Protein AF-A0A966UUR6-F1 (afdb_monomer)

Structure (mmCIF, N/CA/C/O backbone):
data_AF-A0A966UUR6-F1
#
_entry.id   AF-A0A966UUR6-F1
#
loop_
_atom_site.group_PDB
_atom_site.id
_atom_site.type_symbol
_atom_site.label_atom_id
_atom_site.label_alt_i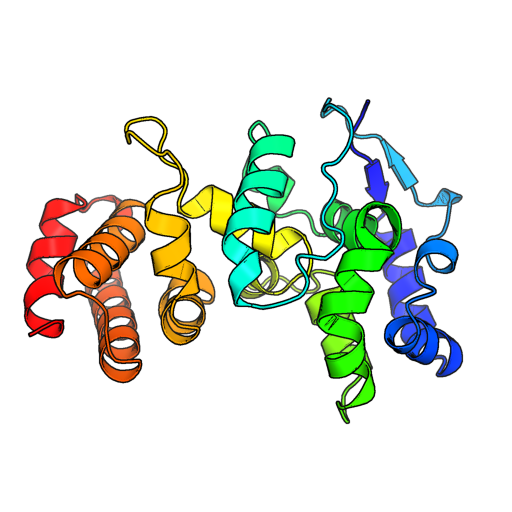d
_atom_site.label_comp_id
_atom_site.label_asym_id
_atom_site.label_entity_id
_atom_site.label_seq_id
_atom_site.pdbx_PDB_ins_code
_atom_site.Cartn_x
_atom_site.Cartn_y
_atom_site.Cartn_z
_atom_site.occupancy
_atom_site.B_iso_or_equiv
_atom_site.auth_seq_id
_atom_site.auth_comp_id
_atom_site.auth_asym_id
_atom_site.auth_atom_id
_atom_site.pdbx_PDB_model_num
ATOM 1 N N . MET A 1 1 ? -22.996 -0.994 -6.887 1.00 88.94 1 MET A N 1
ATOM 2 C CA . MET A 1 1 ? -23.099 -0.435 -5.517 1.00 88.94 1 MET A CA 1
ATOM 3 C C . MET A 1 1 ? -22.137 0.736 -5.370 1.00 88.94 1 MET A C 1
ATOM 5 O O . MET A 1 1 ? -21.124 0.756 -6.058 1.00 88.94 1 MET A O 1
ATOM 9 N N . ASN A 1 2 ? -22.440 1.713 -4.515 1.00 91.25 2 ASN A N 1
ATOM 10 C CA . ASN A 1 2 ? -21.529 2.835 -4.274 1.00 91.25 2 ASN A CA 1
ATOM 11 C C . ASN A 1 2 ? -20.449 2.444 -3.269 1.00 91.25 2 ASN A C 1
ATOM 13 O O . ASN A 1 2 ? -20.750 1.818 -2.255 1.00 91.25 2 ASN A O 1
ATOM 17 N N . VAL A 1 3 ? -19.208 2.853 -3.525 1.00 92.38 3 VAL A N 1
ATOM 18 C CA . VAL A 1 3 ? -18.122 2.685 -2.557 1.00 92.38 3 VAL A CA 1
ATOM 19 C C . VAL A 1 3 ? -18.378 3.577 -1.350 1.00 92.38 3 VAL A C 1
ATOM 21 O O . VAL A 1 3 ? -18.632 4.776 -1.492 1.00 92.38 3 VAL A O 1
ATOM 24 N N . GLU A 1 4 ? -18.297 2.994 -0.163 1.00 96.50 4 GLU A N 1
ATOM 25 C CA . GLU A 1 4 ? -18.466 3.697 1.102 1.00 96.50 4 GLU A CA 1
ATOM 26 C C . GLU A 1 4 ? -17.123 4.169 1.673 1.00 96.50 4 GLU A C 1
ATOM 28 O O . GLU A 1 4 ? -16.060 3.631 1.362 1.00 96.50 4 GLU A O 1
ATOM 33 N N . PHE A 1 5 ? -17.166 5.180 2.537 1.00 97.56 5 PHE A N 1
ATOM 34 C CA . PHE A 1 5 ? -16.011 5.704 3.264 1.00 97.56 5 PHE A CA 1
ATOM 35 C C . PHE A 1 5 ? -16.442 6.290 4.617 1.00 97.56 5 PHE A C 1
ATOM 37 O O . PHE A 1 5 ? -17.621 6.568 4.844 1.00 97.56 5 PHE A O 1
ATOM 44 N N . LEU A 1 6 ? -15.488 6.507 5.526 1.00 98.25 6 LEU A N 1
ATOM 45 C CA . LEU A 1 6 ? -15.762 7.109 6.838 1.00 98.25 6 LEU A CA 1
ATOM 46 C C . LEU A 1 6 ? -15.686 8.638 6.827 1.00 98.25 6 LEU A C 1
ATOM 48 O O . LEU A 1 6 ? -14.874 9.233 6.126 1.00 98.25 6 LEU A O 1
ATOM 52 N N . THR A 1 7 ? -16.465 9.321 7.665 1.00 98.31 7 THR A N 1
ATOM 53 C CA . THR A 1 7 ? -16.216 10.740 7.954 1.00 98.31 7 THR A CA 1
ATOM 54 C C . THR A 1 7 ? -14.903 10.919 8.722 1.00 98.31 7 THR A C 1
ATOM 56 O O . THR A 1 7 ? -14.466 10.045 9.469 1.00 98.31 7 THR A O 1
ATOM 59 N N . ARG A 1 8 ? -14.287 12.105 8.605 1.00 97.12 8 ARG A N 1
ATOM 60 C CA . ARG A 1 8 ? -13.091 12.452 9.398 1.00 97.12 8 ARG A CA 1
ATOM 61 C C . ARG A 1 8 ? -13.359 12.370 10.906 1.00 97.12 8 ARG A C 1
ATOM 63 O O . ARG A 1 8 ? -12.490 11.934 11.650 1.00 97.12 8 ARG A O 1
ATOM 70 N N . SER A 1 9 ? -14.561 12.756 11.342 1.00 97.69 9 SER A N 1
ATOM 71 C CA . SER A 1 9 ? -14.970 12.663 12.746 1.00 97.69 9 SER A CA 1
ATOM 72 C C . SER A 1 9 ? -15.065 11.217 13.236 1.00 97.69 9 SER A C 1
ATOM 74 O O . SER A 1 9 ? -14.580 10.938 14.326 1.00 97.69 9 SER A O 1
ATOM 76 N N . GLY A 1 10 ? -15.607 10.298 12.427 1.00 98.19 10 GLY A N 1
ATOM 77 C CA . GLY A 1 10 ? -15.662 8.877 12.777 1.00 98.19 10 GLY A CA 1
ATOM 78 C C . GLY A 1 10 ? -14.277 8.249 12.883 1.00 98.19 10 GLY A C 1
ATOM 79 O O . GLY A 1 10 ? -14.009 7.500 13.814 1.00 98.19 10 GLY A O 1
ATOM 80 N N . ILE A 1 11 ? -13.355 8.619 11.991 1.00 98.25 11 ILE A N 1
ATOM 81 C CA . ILE A 1 11 ? -11.955 8.183 12.095 1.00 98.25 11 ILE A CA 1
ATOM 82 C C . ILE A 1 11 ? -11.313 8.721 13.373 1.00 98.25 11 ILE A C 1
ATOM 84 O O . ILE A 1 11 ? -10.687 7.961 14.101 1.00 98.25 11 ILE A O 1
ATOM 88 N N . ALA A 1 12 ? -11.502 10.005 13.686 1.00 97.81 12 ALA A N 1
ATOM 89 C CA . ALA A 1 12 ? -10.965 10.594 14.909 1.00 97.81 12 ALA A CA 1
ATOM 90 C C . ALA A 1 12 ? -11.536 9.939 16.183 1.00 97.81 12 ALA A C 1
ATOM 92 O O . ALA A 1 12 ? -10.821 9.798 17.172 1.00 97.81 12 ALA A O 1
ATOM 93 N N . GLU A 1 13 ? -12.808 9.531 16.172 1.00 98.06 13 GLU A N 1
ATOM 94 C CA . GLU A 1 13 ? -13.430 8.747 17.246 1.00 98.06 13 GLU A CA 1
ATOM 95 C C . GLU A 1 13 ? -12.754 7.376 17.398 1.00 98.06 13 GLU A C 1
ATOM 97 O O . GLU A 1 13 ? -12.321 7.021 18.496 1.00 98.06 13 GLU A O 1
ATOM 102 N N . MET A 1 14 ? -12.582 6.649 16.292 1.00 98.38 14 MET A N 1
ATOM 103 C CA . MET A 1 14 ? -11.904 5.350 16.274 1.00 98.38 14 MET A CA 1
ATOM 104 C C . MET A 1 14 ? -10.440 5.448 16.733 1.00 98.38 14 MET A C 1
ATOM 106 O O . MET A 1 14 ? -9.985 4.611 17.509 1.00 98.38 14 MET A O 1
ATOM 110 N N . GLU A 1 15 ? -9.703 6.479 16.310 1.00 97.94 15 GLU A N 1
ATOM 111 C CA . GLU A 1 15 ? -8.323 6.710 16.754 1.00 97.94 15 GLU A CA 1
ATOM 112 C C . GLU A 1 15 ? -8.249 6.986 18.260 1.00 97.94 15 GLU A C 1
ATOM 114 O O . GLU A 1 15 ? -7.393 6.427 18.945 1.00 97.94 15 GLU A O 1
ATOM 119 N N . LYS A 1 16 ? -9.165 7.801 18.805 1.00 97.94 16 LYS A N 1
ATOM 120 C CA . LYS A 1 16 ? -9.253 8.046 20.255 1.00 97.94 16 LYS A CA 1
ATOM 121 C C . LYS A 1 16 ? -9.553 6.763 21.030 1.00 97.94 16 LYS A C 1
ATOM 123 O O . LYS A 1 16 ? -8.997 6.562 22.109 1.00 97.94 16 LYS A O 1
ATOM 128 N N . ALA A 1 17 ? -10.381 5.875 20.479 1.00 97.81 17 ALA A N 1
ATOM 129 C CA . ALA A 1 17 ? -10.725 4.603 21.107 1.00 97.81 17 ALA A CA 1
ATOM 130 C C . ALA A 1 17 ? -9.520 3.658 21.281 1.00 97.81 17 ALA A C 1
ATOM 132 O O . ALA A 1 17 ? -9.576 2.773 22.137 1.00 97.81 17 ALA A O 1
ATOM 133 N N . LEU A 1 18 ? -8.416 3.860 20.543 1.00 97.81 18 LEU A N 1
ATOM 134 C CA . LEU A 1 18 ? -7.176 3.081 20.694 1.00 97.81 18 LEU A CA 1
ATOM 135 C C . LEU A 1 18 ? -6.478 3.296 22.045 1.00 97.81 18 LEU A C 1
ATOM 137 O O . LEU A 1 18 ? -5.629 2.487 22.417 1.00 97.81 18 LEU A O 1
ATOM 141 N N . ALA A 1 19 ? -6.840 4.338 22.803 1.00 97.25 19 ALA A N 1
ATOM 142 C CA . ALA A 1 19 ? -6.386 4.515 24.184 1.00 97.25 19 ALA A CA 1
ATOM 143 C C . ALA A 1 19 ? -6.895 3.404 25.126 1.00 97.25 19 ALA A C 1
ATOM 145 O O . ALA A 1 19 ? -6.318 3.183 26.188 1.00 97.25 19 ALA A O 1
ATOM 146 N N . ASN A 1 20 ? -7.957 2.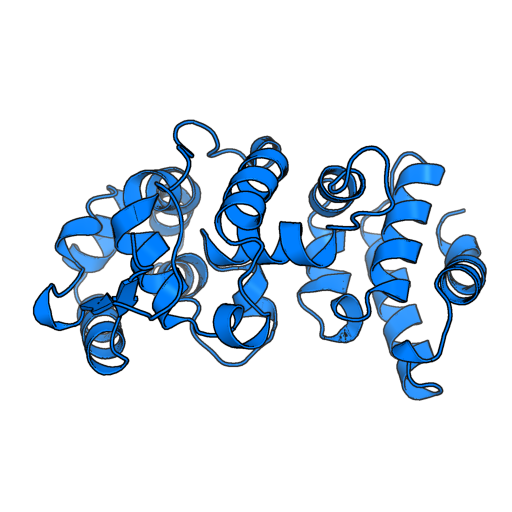687 24.743 1.00 97.56 20 ASN A N 1
ATOM 147 C CA . ASN A 1 20 ? -8.495 1.559 25.494 1.00 97.56 20 ASN A CA 1
ATOM 148 C C . ASN A 1 20 ? -7.846 0.239 25.039 1.00 97.56 20 ASN A C 1
ATOM 150 O O . ASN A 1 20 ? -7.947 -0.146 23.873 1.00 97.56 20 ASN A O 1
ATOM 154 N N . ALA A 1 21 ? -7.245 -0.496 25.978 1.00 96.31 21 ALA A N 1
ATOM 155 C CA . ALA A 1 21 ? -6.596 -1.781 25.711 1.00 96.31 21 ALA A CA 1
ATOM 156 C C . ALA A 1 21 ? -7.539 -2.826 25.083 1.00 96.31 21 ALA A C 1
ATOM 158 O O . ALA A 1 21 ? -7.122 -3.555 24.188 1.00 96.31 21 ALA A O 1
ATOM 159 N N . LYS A 1 22 ? -8.827 -2.842 25.460 1.00 96.81 22 LYS A N 1
ATOM 160 C CA . LYS A 1 22 ? -9.830 -3.744 24.860 1.00 96.81 22 LYS A CA 1
ATOM 161 C C . LYS A 1 22 ? -10.104 -3.427 23.392 1.00 96.81 22 LYS A C 1
ATOM 163 O O . LYS A 1 22 ? -10.501 -4.304 22.631 1.00 96.81 22 LYS A O 1
ATOM 168 N N . THR A 1 23 ? -9.936 -2.169 22.983 1.00 97.69 23 THR A N 1
ATOM 169 C CA . THR A 1 23 ? -10.024 -1.788 21.569 1.00 97.69 23 THR A CA 1
ATOM 170 C C . THR A 1 23 ? -8.818 -2.327 20.813 1.00 97.69 23 THR A C 1
ATOM 172 O O . THR A 1 23 ? -8.981 -2.881 19.735 1.00 97.69 23 THR A O 1
ATOM 175 N N . VAL A 1 24 ? -7.615 -2.211 21.385 1.00 97.88 24 VAL A N 1
ATOM 176 C CA . VAL A 1 24 ? -6.371 -2.724 20.784 1.00 97.88 24 VAL A CA 1
ATOM 177 C C . VAL A 1 24 ? -6.419 -4.247 20.623 1.00 97.88 24 VAL A C 1
ATOM 179 O O . VAL A 1 24 ? -6.117 -4.748 19.544 1.00 97.88 24 VAL A O 1
ATOM 182 N N . GLU A 1 25 ? -6.896 -4.974 21.634 1.00 97.00 25 GLU A N 1
ATOM 183 C CA . GLU A 1 25 ? -7.056 -6.438 21.607 1.00 97.00 25 GLU A CA 1
ATOM 184 C C . GLU A 1 25 ? -7.985 -6.923 20.472 1.00 97.00 25 GLU A C 1
ATOM 186 O O . GLU A 1 25 ? -7.797 -8.001 19.903 1.00 97.00 25 GLU A O 1
ATOM 191 N N . GLN A 1 26 ? -8.965 -6.112 20.059 1.00 97.94 26 GLN A N 1
ATOM 192 C CA . GLN A 1 26 ? -9.827 -6.449 18.919 1.00 97.94 26 GLN A CA 1
ATOM 193 C C . GLN A 1 26 ? -9.068 -6.495 17.584 1.00 97.94 26 GLN A C 1
ATOM 195 O O . GLN A 1 26 ? -9.485 -7.233 16.693 1.00 97.94 26 GLN A O 1
ATOM 200 N N . TYR A 1 27 ? -7.943 -5.783 17.447 1.00 97.94 27 TYR A N 1
ATOM 201 C CA . TYR A 1 27 ? -7.078 -5.870 16.260 1.00 97.94 27 TYR A CA 1
ATOM 202 C C . TYR A 1 27 ? -6.220 -7.131 16.235 1.00 97.94 27 TYR A C 1
ATOM 204 O O . TYR A 1 27 ? -5.829 -7.579 15.161 1.00 97.94 27 TYR A O 1
ATOM 212 N N . GLU A 1 28 ? -5.958 -7.720 17.398 1.00 94.38 28 GLU A N 1
ATOM 213 C CA . GLU A 1 28 ? -5.239 -8.989 17.526 1.00 94.38 28 GLU A CA 1
ATOM 214 C C . GLU A 1 28 ? -6.176 -10.164 17.232 1.00 94.38 28 GLU A C 1
ATOM 216 O O . GLU A 1 28 ? -5.808 -11.111 16.545 1.00 94.38 28 GLU A O 1
ATOM 221 N N . THR A 1 29 ? -7.418 -10.067 17.713 1.00 90.88 29 THR A N 1
ATOM 222 C CA . THR A 1 29 ? -8.443 -11.118 17.595 1.00 90.88 29 THR A CA 1
ATOM 223 C C . THR A 1 29 ? -9.316 -11.009 16.340 1.00 90.88 29 THR A C 1
ATOM 225 O O . THR A 1 29 ? -10.134 -11.890 16.084 1.00 90.88 29 THR A O 1
ATOM 228 N N . GLY A 1 30 ? -9.177 -9.930 15.563 1.00 92.31 30 GLY A N 1
ATOM 229 C CA . GLY A 1 30 ? -9.884 -9.706 14.297 1.00 92.31 30 GLY A CA 1
ATOM 230 C C . GLY A 1 30 ? -11.338 -9.238 14.408 1.00 92.31 30 GLY A C 1
ATOM 231 O O . GLY A 1 30 ? -12.054 -9.191 13.409 1.00 92.31 30 GLY A O 1
ATOM 232 N N . LYS A 1 31 ? -11.796 -8.823 15.592 1.00 95.00 31 LYS A N 1
ATOM 233 C CA . LYS A 1 31 ? -13.169 -8.333 15.826 1.00 95.00 31 LYS A CA 1
ATOM 234 C C . LYS A 1 31 ? -13.338 -6.860 15.425 1.00 95.00 31 LYS A C 1
ATOM 236 O O . LYS A 1 31 ? -13.781 -6.038 16.216 1.00 95.00 31 LYS A O 1
ATOM 241 N N . LEU A 1 32 ? -12.991 -6.513 14.185 1.00 97.19 32 LEU A N 1
ATOM 242 C CA . LEU A 1 32 ? -12.874 -5.113 13.745 1.00 97.19 32 LEU A CA 1
ATOM 243 C C . LEU A 1 32 ? -14.202 -4.453 13.356 1.00 97.19 32 LEU A C 1
ATOM 245 O O . LEU A 1 32 ? -14.382 -3.263 13.600 1.00 97.19 32 LEU A O 1
ATOM 249 N N . LYS A 1 33 ? -15.146 -5.208 12.775 1.00 96.88 33 LYS A N 1
ATOM 250 C CA . LYS A 1 33 ? -16.380 -4.647 12.183 1.00 96.88 33 LYS A CA 1
ATOM 251 C C . LYS A 1 33 ? -17.206 -3.836 13.192 1.00 96.88 33 LYS A C 1
ATOM 253 O O . LYS A 1 33 ? -17.813 -2.835 12.826 1.00 96.88 33 LYS A O 1
ATOM 258 N N . GLY A 1 34 ? -17.196 -4.241 14.466 1.00 96.00 34 GLY A N 1
ATOM 259 C CA . GLY A 1 34 ? -17.902 -3.552 15.553 1.00 96.00 34 GLY A CA 1
ATOM 260 C C . GLY A 1 34 ? -17.271 -2.225 15.989 1.00 96.00 34 GLY A C 1
ATOM 261 O O . GLY A 1 34 ? -17.937 -1.439 16.656 1.00 96.00 34 GLY A O 1
ATOM 262 N N . LEU A 1 35 ? -16.022 -1.953 15.600 1.00 97.06 35 LEU A N 1
ATOM 263 C CA . LEU A 1 35 ? -15.325 -0.700 15.908 1.00 97.06 35 LEU A CA 1
ATOM 264 C C . LEU A 1 35 ? -15.751 0.455 14.997 1.00 97.06 35 LEU A C 1
ATOM 266 O O . LEU A 1 35 ? -15.411 1.601 15.273 1.00 97.06 35 LEU A O 1
ATOM 270 N N . VAL A 1 36 ? -16.454 0.163 13.900 1.00 98.00 36 VAL A N 1
ATOM 271 C CA . VAL A 1 36 ? -16.834 1.149 12.888 1.00 98.00 36 VAL A CA 1
ATOM 272 C C . VAL A 1 36 ? -18.137 1.851 13.298 1.00 98.00 36 VAL A C 1
ATOM 274 O O . VAL A 1 36 ? -19.188 1.202 13.337 1.00 98.00 36 VAL A O 1
ATOM 277 N N . PRO A 1 37 ? -18.132 3.175 13.551 1.00 97.06 37 PRO A N 1
ATOM 278 C CA . PRO A 1 37 ? -19.350 3.901 13.894 1.00 97.06 37 PRO A CA 1
ATOM 279 C C . PRO A 1 37 ? -20.264 4.003 12.667 1.00 97.06 37 PRO A C 1
ATOM 281 O O . PRO A 1 37 ? -19.954 4.711 11.707 1.00 97.06 37 PRO A O 1
ATOM 284 N N . ARG A 1 38 ? -21.412 3.313 12.678 1.00 95.94 38 ARG A N 1
ATOM 285 C CA . ARG A 1 38 ? -22.335 3.249 11.522 1.00 95.94 38 ARG A CA 1
ATOM 286 C C . ARG A 1 38 ? -22.777 4.633 11.041 1.00 95.94 38 ARG A C 1
ATOM 288 O O . ARG A 1 38 ? -22.835 4.888 9.844 1.00 95.94 38 ARG A O 1
ATOM 295 N N . GLN A 1 39 ? -23.012 5.559 11.969 1.00 96.94 39 GLN A N 1
ATOM 296 C CA . GLN A 1 39 ? -23.387 6.946 11.687 1.00 96.94 39 GLN A CA 1
ATOM 297 C C . GLN A 1 39 ? -22.293 7.755 10.973 1.00 96.94 39 GLN A C 1
ATOM 299 O O . GLN A 1 39 ? -22.577 8.826 10.428 1.00 96.94 39 GLN A O 1
ATOM 304 N N . ALA A 1 40 ? -21.047 7.276 10.971 1.00 97.69 40 ALA A N 1
ATOM 305 C CA . ALA A 1 40 ? -19.921 7.902 10.287 1.00 97.69 40 ALA A CA 1
ATOM 306 C C . ALA A 1 40 ? -19.715 7.384 8.856 1.00 97.69 40 ALA A C 1
ATOM 308 O O . ALA A 1 40 ? -18.881 7.932 8.138 1.00 97.69 40 ALA A O 1
ATOM 309 N N . ILE A 1 41 ? -20.459 6.368 8.416 1.00 98.12 41 ILE A N 1
ATOM 310 C CA . ILE A 1 41 ? -20.350 5.832 7.055 1.00 98.12 41 ILE A CA 1
ATOM 311 C C . ILE A 1 41 ? -21.068 6.770 6.078 1.00 98.12 41 ILE A C 1
ATOM 313 O O . ILE A 1 41 ? -22.147 7.300 6.359 1.00 98.12 41 ILE A O 1
ATOM 317 N N . ARG A 1 42 ? -20.444 7.031 4.931 1.00 97.75 42 ARG A N 1
ATOM 318 C CA . ARG A 1 42 ? -21.001 7.806 3.818 1.00 97.75 42 ARG A CA 1
ATOM 319 C C . ARG A 1 42 ? -20.787 7.041 2.521 1.00 97.75 42 ARG A C 1
ATOM 321 O O . ARG A 1 42 ? -19.761 6.388 2.355 1.00 97.75 42 ARG A O 1
ATOM 328 N N . SER A 1 43 ? -21.718 7.174 1.587 1.00 96.06 43 SER A N 1
ATOM 329 C CA . SER A 1 43 ? -21.572 6.627 0.239 1.00 96.06 43 SER A CA 1
ATOM 330 C C . SER A 1 43 ? -20.951 7.672 -0.684 1.00 96.06 43 SER A C 1
ATOM 332 O O . SER A 1 43 ? -21.316 8.850 -0.653 1.00 96.06 43 SER A O 1
ATOM 334 N N . SER A 1 44 ? -19.992 7.252 -1.502 1.00 93.50 44 SER A N 1
ATOM 335 C CA . SER A 1 44 ? -19.449 8.069 -2.586 1.00 93.50 44 SER A CA 1
ATOM 336 C C . SER A 1 44 ? -20.352 8.014 -3.823 1.00 93.50 44 SER A C 1
ATOM 338 O O . SER A 1 44 ? -21.334 7.276 -3.862 1.00 93.50 44 SER A O 1
ATOM 340 N N . ARG A 1 45 ? -20.001 8.792 -4.852 1.00 91.75 45 ARG A N 1
ATOM 341 C CA . ARG A 1 45 ? -20.588 8.678 -6.199 1.00 91.75 45 ARG A CA 1
ATOM 342 C C . ARG A 1 45 ? -19.868 7.641 -7.071 1.00 91.75 45 ARG A C 1
ATOM 344 O O . ARG A 1 45 ? -20.180 7.518 -8.249 1.00 91.75 45 ARG A O 1
ATOM 351 N N . PHE A 1 46 ? -18.848 6.973 -6.532 1.00 91.62 46 PHE A N 1
ATOM 352 C CA . PHE A 1 46 ? -18.053 6.010 -7.275 1.00 91.62 46 PHE A CA 1
ATOM 353 C C . PHE A 1 46 ? -18.732 4.641 -7.225 1.00 91.62 46 PHE A C 1
ATOM 355 O O . PHE A 1 46 ? -18.789 3.994 -6.175 1.00 91.62 46 PHE A O 1
ATOM 362 N N . GLU A 1 47 ? -19.249 4.215 -8.372 1.00 92.75 47 GLU A N 1
ATOM 363 C CA . GLU A 1 47 ? -19.932 2.938 -8.529 1.00 92.75 47 GLU A CA 1
ATOM 364 C C . GLU A 1 47 ? -18.962 1.803 -8.856 1.00 92.75 47 GLU A C 1
ATOM 366 O O . GLU A 1 47 ? -18.115 1.891 -9.754 1.00 92.75 47 GLU A O 1
ATOM 371 N N . THR A 1 48 ? -19.145 0.687 -8.162 1.00 92.38 48 THR A N 1
ATOM 372 C CA . THR A 1 48 ? -18.406 -0.548 -8.398 1.00 92.38 48 THR A CA 1
ATOM 373 C C . THR A 1 48 ? -19.294 -1.782 -8.223 1.00 92.38 48 THR A C 1
ATOM 375 O O . THR A 1 48 ? -20.436 -1.697 -7.752 1.00 92.38 48 THR A O 1
ATOM 378 N N . ASN A 1 49 ? -18.771 -2.928 -8.643 1.00 94.06 49 ASN A N 1
ATOM 379 C CA . ASN A 1 49 ? -19.369 -4.240 -8.424 1.00 94.06 49 ASN A CA 1
ATOM 380 C C . ASN A 1 49 ? -19.108 -4.710 -6.986 1.00 94.06 49 ASN A C 1
ATOM 382 O O . ASN A 1 49 ? -18.530 -3.984 -6.176 1.00 94.06 49 ASN A O 1
ATOM 386 N N . GLU A 1 50 ? -19.524 -5.926 -6.658 1.00 95.38 50 GLU A N 1
ATOM 387 C CA . GLU A 1 50 ? -19.211 -6.514 -5.357 1.00 95.38 50 GLU A CA 1
ATOM 388 C C . GLU A 1 50 ? -17.692 -6.576 -5.109 1.00 95.38 50 GLU A C 1
ATOM 390 O O . GLU A 1 50 ? -16.918 -6.781 -6.053 1.00 95.38 50 GLU A O 1
ATOM 395 N N . PRO A 1 51 ? -17.248 -6.356 -3.858 1.00 96.88 51 PRO A N 1
ATOM 396 C CA . PRO A 1 51 ? -15.840 -6.456 -3.507 1.00 96.88 51 PRO A CA 1
ATOM 397 C C . PRO A 1 51 ? -15.318 -7.884 -3.738 1.00 96.88 51 PRO A C 1
ATOM 399 O O . PRO A 1 51 ? -16.029 -8.849 -3.453 1.00 96.88 51 PRO A O 1
ATOM 402 N N . PRO A 1 52 ? -14.073 -8.042 -4.223 1.00 97.81 52 PRO A N 1
ATOM 403 C CA . PRO A 1 52 ? -13.482 -9.357 -4.441 1.00 97.81 52 PRO A CA 1
ATOM 404 C C . PRO A 1 52 ? -13.274 -10.103 -3.119 1.00 97.81 52 PRO A C 1
ATOM 406 O O . PRO A 1 52 ? -13.139 -9.501 -2.059 1.00 97.81 52 PRO A O 1
ATOM 409 N N . ASN A 1 53 ? -13.178 -11.428 -3.171 1.00 96.94 53 ASN A N 1
ATOM 410 C CA . ASN A 1 53 ? -12.834 -12.218 -1.994 1.00 96.94 53 ASN A CA 1
ATOM 411 C C . ASN A 1 53 ? -11.308 -12.285 -1.820 1.00 96.94 53 ASN A C 1
ATOM 413 O O . ASN A 1 53 ? -10.615 -12.787 -2.701 1.00 96.94 53 ASN A O 1
ATOM 417 N N . LEU A 1 54 ? -10.795 -11.807 -0.683 1.00 97.69 54 LEU A N 1
ATOM 418 C CA . LEU A 1 54 ? -9.369 -11.884 -0.331 1.00 97.69 54 LEU A CA 1
ATOM 419 C C . LEU A 1 54 ? -9.046 -12.987 0.692 1.00 97.69 54 LEU A C 1
ATOM 421 O O . LEU A 1 54 ? -7.912 -13.082 1.167 1.00 97.69 54 LEU A O 1
ATOM 425 N N . ASN A 1 55 ? -10.026 -13.804 1.082 1.00 90.56 55 ASN A N 1
ATOM 426 C CA . ASN A 1 55 ? -9.827 -14.833 2.097 1.00 90.56 55 ASN A CA 1
ATOM 427 C C . ASN A 1 55 ? -8.751 -15.833 1.655 1.00 90.56 55 ASN A C 1
ATOM 429 O O . ASN A 1 55 ? -8.782 -16.351 0.543 1.00 90.56 55 ASN A O 1
ATOM 433 N N . GLY A 1 56 ? -7.803 -16.107 2.552 1.00 92.06 56 GLY A N 1
ATOM 434 C CA . GLY A 1 56 ? -6.673 -17.000 2.289 1.00 92.06 56 GLY A CA 1
ATOM 435 C C . GLY A 1 56 ? -5.460 -16.334 1.632 1.00 92.06 56 GLY A C 1
ATOM 436 O O . GLY A 1 56 ? -4.376 -16.900 1.711 1.00 92.06 56 GLY A O 1
ATOM 437 N N . LEU A 1 57 ? -5.583 -15.117 1.087 1.00 96.69 57 LEU A N 1
ATOM 438 C CA . LEU A 1 57 ? -4.473 -14.375 0.465 1.00 96.69 57 LEU A CA 1
ATOM 439 C C . LEU A 1 57 ? -3.638 -13.592 1.495 1.00 96.69 57 LEU A C 1
ATOM 441 O O . LEU A 1 57 ? -3.279 -12.441 1.281 1.00 96.69 57 LEU A O 1
ATOM 445 N N . ILE A 1 58 ? -3.373 -14.181 2.660 1.00 95.31 58 ILE A N 1
ATOM 446 C CA . ILE A 1 58 ? -2.819 -13.473 3.827 1.00 95.31 58 ILE A CA 1
ATOM 447 C C . ILE A 1 58 ? -1.293 -13.573 3.951 1.00 95.31 58 ILE A C 1
ATOM 449 O O . ILE A 1 58 ? -0.729 -13.088 4.932 1.00 95.31 58 ILE A O 1
ATOM 453 N N . SER A 1 59 ? -0.596 -14.201 3.006 1.00 95.31 59 SER A N 1
ATOM 454 C CA . SER A 1 59 ? 0.868 -14.291 3.030 1.00 95.31 59 SER A CA 1
ATOM 455 C C . SER A 1 59 ? 1.510 -13.286 2.065 1.00 95.31 59 SER A C 1
ATOM 457 O O . SER A 1 59 ? 0.902 -12.923 1.065 1.00 95.31 59 SER A O 1
ATOM 459 N N . PRO A 1 60 ? 2.772 -12.860 2.291 1.00 94.06 60 PRO A N 1
ATOM 460 C CA . PRO A 1 60 ? 3.464 -11.934 1.386 1.00 94.06 60 PRO A CA 1
ATOM 461 C C . PRO A 1 60 ? 3.481 -12.367 -0.089 1.00 94.06 60 PRO A C 1
ATOM 463 O O . PRO A 1 60 ? 3.405 -11.523 -0.972 1.00 94.06 60 PRO A O 1
ATOM 466 N N . LYS A 1 61 ? 3.549 -13.678 -0.357 1.00 94.38 61 LYS A N 1
ATOM 467 C CA . LYS A 1 61 ? 3.512 -14.245 -1.717 1.00 94.38 61 LYS A CA 1
ATOM 468 C C . LYS A 1 61 ? 2.176 -14.016 -2.440 1.00 94.38 61 LYS A C 1
ATOM 470 O O . LYS A 1 61 ? 2.139 -14.062 -3.663 1.00 94.38 61 LYS A O 1
ATOM 475 N N . ASP A 1 62 ? 1.104 -13.774 -1.687 1.00 96.69 62 ASP A N 1
ATOM 476 C CA . ASP A 1 62 ? -0.248 -13.580 -2.209 1.00 96.69 62 ASP A CA 1
ATOM 477 C C . ASP A 1 62 ? -0.548 -12.095 -2.479 1.00 96.69 62 ASP A C 1
ATOM 479 O O . ASP A 1 62 ? -1.542 -11.783 -3.136 1.00 96.69 62 ASP A O 1
ATOM 483 N N . ASP A 1 63 ? 0.319 -11.174 -2.019 1.00 96.88 63 ASP A N 1
ATOM 484 C CA . ASP A 1 63 ? 0.132 -9.723 -2.160 1.00 96.88 63 ASP A CA 1
ATOM 485 C C . ASP A 1 63 ? -0.072 -9.339 -3.647 1.00 96.88 63 ASP A C 1
ATOM 487 O O . ASP A 1 63 ? -0.851 -8.434 -3.933 1.00 96.88 63 ASP A O 1
ATOM 491 N N . ALA A 1 64 ? 0.562 -10.039 -4.602 1.00 97.81 64 ALA A N 1
ATOM 492 C CA . ALA A 1 64 ? 0.417 -9.762 -6.037 1.00 97.81 64 ALA A CA 1
ATOM 493 C C . ALA A 1 64 ? -0.997 -10.067 -6.556 1.00 97.81 64 ALA A C 1
ATOM 495 O O . ALA A 1 64 ? -1.600 -9.243 -7.245 1.00 97.81 64 ALA A O 1
ATOM 496 N N . GLU A 1 65 ? -1.553 -11.221 -6.189 1.00 98.19 65 GLU A N 1
ATOM 497 C CA . GLU A 1 65 ? -2.908 -11.599 -6.593 1.00 98.19 65 GLU A CA 1
ATOM 498 C C . GLU A 1 65 ? -3.948 -10.720 -5.888 1.00 98.19 65 GLU A C 1
ATOM 500 O O . GLU A 1 65 ? -4.849 -10.173 -6.527 1.00 98.19 65 GLU A O 1
ATOM 505 N N . ALA A 1 66 ? -3.771 -10.466 -4.588 1.00 98.50 66 ALA A N 1
ATOM 506 C CA . ALA A 1 66 ? -4.635 -9.558 -3.838 1.00 98.50 66 ALA A CA 1
ATOM 507 C C . ALA A 1 66 ? -4.617 -8.129 -4.423 1.00 98.50 66 ALA A C 1
ATOM 509 O O . ALA A 1 66 ? -5.662 -7.483 -4.539 1.00 98.50 66 ALA A O 1
ATOM 510 N N . SER A 1 67 ? -3.449 -7.643 -4.854 1.00 98.56 67 SER A N 1
ATOM 511 C CA . SER A 1 67 ? -3.293 -6.368 -5.561 1.00 98.56 67 SER A CA 1
ATOM 512 C C . SER A 1 67 ? -4.009 -6.334 -6.903 1.00 98.56 67 SER A C 1
ATOM 514 O O . SER A 1 67 ? -4.701 -5.353 -7.183 1.00 98.56 67 SER A O 1
ATOM 516 N N . ARG A 1 68 ? -3.896 -7.390 -7.717 1.00 98.62 68 ARG A N 1
ATOM 517 C CA . ARG A 1 68 ? -4.627 -7.504 -8.987 1.00 98.62 68 ARG A CA 1
ATOM 518 C C . ARG A 1 68 ? -6.138 -7.424 -8.760 1.00 98.62 68 ARG A C 1
ATOM 520 O O . ARG A 1 68 ? -6.815 -6.680 -9.470 1.00 98.62 68 ARG A O 1
ATOM 527 N N . LEU A 1 69 ? -6.659 -8.126 -7.752 1.00 98.56 69 LEU A N 1
ATOM 528 C CA . LEU A 1 69 ? -8.083 -8.118 -7.404 1.00 98.56 69 LEU A CA 1
ATOM 529 C C . LEU A 1 69 ? -8.559 -6.735 -6.939 1.00 98.56 69 LEU A C 1
ATOM 531 O O . LEU A 1 69 ? -9.547 -6.215 -7.459 1.00 98.56 69 LEU A O 1
ATOM 535 N N . ILE A 1 70 ? -7.851 -6.109 -5.994 1.00 98.62 70 ILE A N 1
ATOM 536 C CA . ILE A 1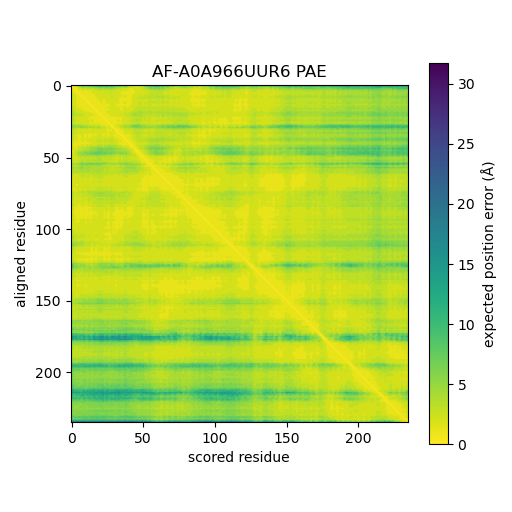 70 ? -8.244 -4.807 -5.435 1.00 98.62 70 ILE A CA 1
ATOM 537 C C . ILE A 1 70 ? -8.101 -3.676 -6.457 1.00 98.62 70 ILE A C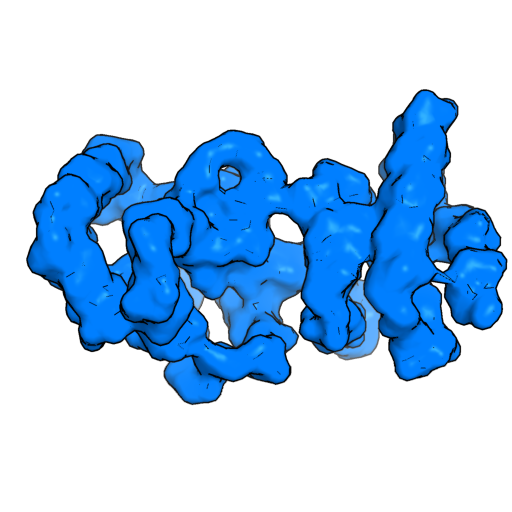 1
ATOM 539 O O . ILE A 1 70 ? -9.018 -2.860 -6.595 1.00 98.62 70 ILE A O 1
ATOM 543 N N . HIS A 1 71 ? -6.986 -3.613 -7.190 1.00 98.44 71 HIS A N 1
ATOM 544 C CA . HIS A 1 71 ? -6.823 -2.609 -8.239 1.00 98.44 71 HIS A CA 1
ATOM 545 C C . HIS A 1 71 ? -7.806 -2.849 -9.385 1.00 98.44 71 HIS A C 1
ATOM 547 O O . HIS A 1 71 ? -8.417 -1.895 -9.845 1.00 98.44 71 HIS A O 1
ATOM 553 N N . GLY A 1 72 ? -8.046 -4.099 -9.794 1.00 98.06 72 GLY A N 1
ATOM 554 C CA . GLY A 1 72 ? -9.063 -4.431 -10.795 1.00 98.06 72 GLY A CA 1
ATOM 555 C C . GLY A 1 72 ? -10.467 -3.974 -10.388 1.00 98.06 72 GLY A C 1
ATOM 556 O O . GLY A 1 72 ? -11.163 -3.343 -11.185 1.00 98.06 72 GLY A O 1
ATOM 557 N N . TRP A 1 73 ? -10.855 -4.216 -9.132 1.00 98.06 73 TRP A N 1
ATOM 558 C CA . TRP A 1 73 ? -12.150 -3.810 -8.578 1.00 98.06 73 TRP A CA 1
ATOM 559 C C . TRP A 1 73 ? -12.345 -2.287 -8.554 1.00 98.06 73 TRP A C 1
ATOM 561 O O . TRP A 1 73 ? -13.419 -1.791 -8.892 1.00 98.06 73 TRP A O 1
ATOM 571 N N . LEU A 1 74 ? -11.302 -1.527 -8.211 1.00 97.31 74 LEU A N 1
ATOM 572 C CA . LEU A 1 74 ? -11.340 -0.060 -8.145 1.00 97.31 74 LEU A CA 1
ATOM 573 C C . LEU A 1 74 ? -10.526 0.597 -9.269 1.00 97.31 74 LEU A C 1
ATOM 575 O O . LEU A 1 74 ? -9.989 1.687 -9.083 1.00 97.31 74 LEU A O 1
ATOM 579 N N . ARG A 1 75 ? -10.430 -0.037 -10.445 1.00 95.88 75 ARG A N 1
ATOM 580 C CA . ARG A 1 75 ? -9.522 0.398 -11.529 1.00 95.88 75 ARG A CA 1
ATOM 581 C C . ARG A 1 75 ? -9.826 1.799 -12.049 1.00 95.88 75 ARG A C 1
ATOM 583 O O . ARG A 1 75 ? -8.936 2.508 -12.495 1.00 95.88 75 ARG A O 1
ATOM 590 N N . ARG A 1 76 ? -11.102 2.189 -12.007 1.00 94.94 76 ARG A N 1
ATOM 591 C CA . ARG A 1 76 ? -11.581 3.504 -12.463 1.00 94.94 76 ARG A CA 1
ATOM 592 C C . ARG A 1 76 ? -11.368 4.616 -11.432 1.00 94.94 76 ARG A C 1
ATOM 594 O O . ARG A 1 76 ? -11.697 5.761 -11.721 1.00 94.94 76 ARG A O 1
ATOM 601 N N . MET A 1 77 ? -10.900 4.288 -10.228 1.00 95.69 77 MET A N 1
ATOM 602 C CA . MET A 1 77 ? -10.627 5.283 -9.200 1.00 95.69 77 MET A CA 1
ATOM 603 C C . MET A 1 77 ? -9.370 6.064 -9.572 1.00 95.69 77 MET A C 1
ATOM 605 O O . MET A 1 77 ? -8.353 5.481 -9.940 1.00 95.69 77 MET A O 1
ATOM 609 N N . ASP A 1 78 ? -9.430 7.384 -9.468 1.00 94.12 78 ASP A N 1
ATOM 610 C CA . ASP A 1 78 ? -8.277 8.227 -9.735 1.00 94.12 78 ASP A CA 1
ATOM 611 C C . ASP A 1 78 ? -7.318 8.274 -8.521 1.00 94.12 78 ASP A C 1
ATOM 613 O O . ASP A 1 78 ? -7.746 8.084 -7.374 1.00 94.12 78 ASP A O 1
ATOM 617 N N . PRO A 1 79 ? -6.023 8.573 -8.732 1.00 94.38 79 PRO A N 1
ATOM 618 C CA . PRO A 1 79 ? -5.033 8.636 -7.655 1.00 94.38 79 PRO A CA 1
ATOM 619 C C . PRO A 1 79 ? -5.358 9.634 -6.535 1.00 94.38 79 PRO A C 1
ATOM 621 O O . PRO A 1 79 ? -4.935 9.426 -5.398 1.00 94.38 79 PRO A O 1
ATOM 624 N N . SER A 1 80 ? -6.091 10.717 -6.824 1.00 93.56 80 SER A N 1
ATOM 625 C CA . SER A 1 80 ? -6.436 11.720 -5.811 1.00 93.56 80 SER A CA 1
ATOM 626 C C . SER A 1 80 ? -7.505 11.191 -4.854 1.00 93.56 80 SER A C 1
ATOM 628 O O . SER A 1 80 ? -7.345 11.304 -3.637 1.00 93.56 80 SER A O 1
ATOM 630 N N . SER A 1 81 ? -8.517 10.498 -5.382 1.00 93.56 81 SER A N 1
ATOM 631 C CA . SER A 1 81 ? -9.505 9.762 -4.588 1.00 93.56 81 SER A CA 1
ATOM 632 C C . SER A 1 81 ? -8.845 8.627 -3.802 1.00 93.56 81 SER A C 1
ATOM 634 O O . SER A 1 81 ? -9.092 8.466 -2.607 1.00 93.56 81 SER A O 1
ATOM 636 N N . ALA A 1 82 ? -7.928 7.891 -4.435 1.00 95.00 82 ALA A N 1
ATOM 637 C CA . ALA A 1 82 ? -7.170 6.812 -3.804 1.00 95.00 82 ALA A CA 1
ATOM 638 C C . ALA A 1 82 ? -6.174 7.289 -2.730 1.00 95.00 82 ALA A C 1
ATOM 640 O O . ALA A 1 82 ? -5.692 6.489 -1.928 1.00 95.00 82 ALA A O 1
ATOM 641 N N . ALA A 1 83 ? -5.842 8.579 -2.672 1.00 94.31 83 ALA A N 1
ATOM 642 C CA . ALA A 1 83 ? -5.027 9.134 -1.594 1.00 94.31 83 ALA A CA 1
ATOM 643 C C . ALA A 1 83 ? -5.848 9.408 -0.319 1.00 94.31 83 ALA A C 1
ATOM 645 O O . ALA A 1 83 ? -5.272 9.605 0.759 1.00 94.31 83 ALA A O 1
ATOM 646 N N . ASP A 1 84 ? -7.180 9.413 -0.397 1.00 94.81 84 ASP A N 1
ATOM 647 C CA . ASP A 1 84 ? -8.042 9.657 0.754 1.00 94.81 84 ASP A CA 1
ATOM 648 C C . ASP A 1 84 ? -8.076 8.444 1.697 1.00 94.81 84 ASP A C 1
ATOM 650 O O . ASP A 1 84 ? -8.636 7.392 1.390 1.00 94.81 84 ASP A O 1
ATOM 654 N N . GLY A 1 85 ? -7.501 8.604 2.893 1.00 96.19 85 GLY A N 1
ATOM 655 C CA . GLY A 1 85 ? -7.449 7.546 3.906 1.00 96.19 85 GLY A CA 1
ATOM 656 C C . GLY A 1 85 ? -8.827 7.072 4.376 1.00 96.19 85 GLY A C 1
ATOM 657 O O . GLY A 1 85 ? -8.948 5.955 4.866 1.00 96.19 85 GLY A O 1
ATOM 658 N N . ARG A 1 86 ? -9.888 7.872 4.201 1.00 97.62 86 ARG A N 1
ATOM 659 C CA . ARG A 1 86 ? -11.239 7.548 4.687 1.00 97.62 86 ARG A CA 1
ATOM 660 C C . ARG A 1 86 ? -11.826 6.293 4.067 1.00 97.62 86 ARG A C 1
ATOM 662 O O . ARG A 1 86 ? -12.530 5.548 4.752 1.00 97.62 86 ARG A O 1
ATOM 669 N N . LEU A 1 87 ? -11.530 6.078 2.790 1.00 97.44 87 LEU A N 1
ATOM 670 C CA . LEU A 1 87 ? -11.904 4.874 2.066 1.00 97.44 87 LEU A CA 1
ATOM 671 C C . LEU A 1 87 ? -11.188 3.663 2.664 1.00 97.44 87 LEU A C 1
ATOM 673 O O . LEU A 1 87 ? -11.814 2.709 3.118 1.00 97.44 87 LEU A O 1
ATOM 677 N N . TRP A 1 88 ? -9.861 3.731 2.714 1.00 98.25 88 TRP A N 1
ATOM 678 C CA . TRP A 1 88 ? -9.019 2.606 3.106 1.00 98.25 88 TRP A CA 1
ATOM 679 C C . TRP A 1 88 ? -9.194 2.215 4.566 1.00 98.25 88 TRP A C 1
ATOM 681 O O . TRP A 1 88 ? -9.158 1.026 4.883 1.00 98.25 88 TRP A O 1
ATOM 691 N N . THR A 1 89 ? -9.460 3.186 5.439 1.00 98.50 89 THR A N 1
ATOM 692 C CA . THR A 1 89 ? -9.826 2.929 6.831 1.00 98.50 89 THR A CA 1
ATOM 693 C C . THR A 1 89 ? -11.125 2.144 6.912 1.00 98.50 89 THR A C 1
ATOM 695 O O . THR A 1 89 ? -11.154 1.122 7.591 1.00 98.50 89 THR A O 1
ATOM 698 N N . LEU A 1 90 ? -12.178 2.528 6.181 1.00 98.50 90 LEU A N 1
ATOM 699 C CA . LEU A 1 90 ? -13.415 1.741 6.180 1.00 98.50 90 LEU A CA 1
ATOM 700 C C . LEU A 1 90 ? -13.179 0.326 5.642 1.00 98.50 90 LEU A C 1
ATOM 702 O O . LEU A 1 90 ? -13.578 -0.651 6.273 1.00 98.50 90 LEU A O 1
ATOM 706 N N . LEU A 1 91 ? -12.494 0.209 4.503 1.00 98.19 91 LEU A N 1
ATOM 707 C CA . LEU A 1 91 ? -12.230 -1.079 3.867 1.00 98.19 91 LEU A CA 1
ATOM 708 C C . LEU A 1 91 ? -11.428 -2.018 4.779 1.00 98.19 91 LEU A C 1
ATOM 710 O O . LEU A 1 91 ? -11.762 -3.195 4.863 1.00 98.19 91 LEU A O 1
ATOM 714 N N . SER A 1 92 ? -10.440 -1.499 5.512 1.00 98.38 92 SER A N 1
ATOM 715 C CA . SER A 1 92 ? -9.602 -2.289 6.430 1.00 98.38 92 SER A CA 1
ATOM 716 C C . SER A 1 92 ? -10.335 -2.742 7.699 1.00 98.38 92 SER A C 1
ATOM 718 O O . SER A 1 92 ? -9.959 -3.747 8.294 1.00 98.38 92 SER A O 1
ATOM 720 N N . HIS A 1 93 ? -11.351 -1.999 8.149 1.00 98.44 93 HIS A N 1
ATOM 721 C CA . HIS A 1 93 ? -12.078 -2.297 9.392 1.00 98.44 93 HIS A CA 1
ATOM 722 C C . HIS A 1 93 ? -13.428 -2.981 9.166 1.00 98.44 93 HIS A C 1
ATOM 724 O O . HIS A 1 93 ? -13.983 -3.546 10.108 1.00 98.44 93 HIS A O 1
ATOM 730 N N . HIS A 1 94 ? -13.970 -2.927 7.947 1.00 97.75 94 HIS A N 1
ATOM 731 C CA . HIS A 1 94 ? -15.303 -3.430 7.633 1.00 97.75 94 HIS A CA 1
ATOM 732 C C . HIS A 1 94 ? -15.288 -4.439 6.481 1.00 97.75 94 HIS A C 1
ATOM 734 O O . HIS A 1 94 ? -15.404 -5.640 6.722 1.00 97.75 94 HIS A O 1
ATOM 740 N N . THR A 1 95 ? -15.119 -3.968 5.241 1.00 96.94 95 THR A N 1
ATOM 741 C CA . THR A 1 95 ? -15.277 -4.784 4.023 1.00 96.94 95 THR A CA 1
ATOM 742 C C . THR A 1 95 ? -14.265 -5.925 3.938 1.00 96.94 95 THR A C 1
ATOM 744 O O . THR A 1 95 ? -14.641 -7.052 3.641 1.00 96.94 95 THR A O 1
ATOM 747 N N . PHE A 1 96 ? -13.001 -5.653 4.260 1.00 98.06 96 PHE A N 1
ATOM 748 C CA . PHE A 1 96 ? -11.899 -6.618 4.246 1.00 98.06 96 PHE A CA 1
ATOM 749 C C . PHE A 1 96 ? -11.303 -6.820 5.642 1.00 98.06 96 PHE A C 1
ATOM 751 O O . PHE A 1 96 ? -10.122 -7.130 5.776 1.00 98.06 96 PHE A O 1
ATOM 758 N N . ALA A 1 97 ? -12.119 -6.652 6.687 1.00 97.69 97 ALA A N 1
ATOM 759 C CA . ALA A 1 97 ? -11.695 -6.804 8.078 1.00 97.69 97 ALA A CA 1
ATOM 760 C C . ALA A 1 97 ? -10.989 -8.143 8.336 1.00 97.69 97 ALA A C 1
ATOM 762 O O . ALA A 1 97 ? -9.946 -8.175 8.986 1.00 97.69 97 ALA A O 1
ATOM 763 N N . ASP A 1 98 ? -11.541 -9.225 7.783 1.00 97.06 98 ASP A N 1
ATOM 764 C CA . ASP A 1 98 ? -11.041 -10.585 7.987 1.00 97.06 98 ASP A CA 1
ATOM 765 C C . ASP A 1 98 ? -9.654 -10.766 7.336 1.00 97.06 98 ASP A C 1
ATOM 767 O O . ASP A 1 98 ? -8.734 -11.290 7.964 1.00 97.06 98 ASP A O 1
ATOM 771 N N . TYR A 1 99 ? -9.454 -10.219 6.129 1.00 98.06 99 TYR A N 1
ATOM 772 C CA . TYR A 1 99 ? -8.139 -10.153 5.483 1.00 98.06 99 TYR A CA 1
ATOM 773 C C . TYR A 1 99 ? -7.155 -9.282 6.277 1.00 98.06 99 TYR A C 1
ATOM 775 O O . TYR A 1 99 ? -6.040 -9.715 6.569 1.00 98.06 99 TYR A O 1
ATOM 783 N N . SER A 1 100 ? -7.546 -8.059 6.654 1.00 98.00 100 SER A N 1
ATOM 784 C CA . SER A 1 100 ? -6.659 -7.110 7.336 1.00 98.00 100 SER A CA 1
ATOM 785 C C . SER A 1 100 ? -6.207 -7.636 8.699 1.00 98.00 100 SER A C 1
ATOM 787 O O . SER A 1 100 ? -5.026 -7.527 9.035 1.00 98.00 100 SER A O 1
ATOM 789 N N . ALA A 1 101 ? -7.113 -8.255 9.460 1.00 96.88 101 ALA A N 1
ATOM 790 C CA . ALA A 1 101 ? -6.793 -8.922 10.715 1.00 96.88 101 ALA A CA 1
ATOM 791 C C . ALA A 1 101 ? -5.939 -10.178 10.501 1.00 96.88 101 ALA A C 1
ATOM 793 O O . ALA A 1 101 ? -4.915 -10.327 11.161 1.00 96.88 101 ALA A O 1
ATOM 794 N N . GLY A 1 102 ? -6.296 -11.042 9.545 1.00 96.88 102 GLY A N 1
ATOM 795 C CA . GLY A 1 102 ? -5.512 -12.240 9.234 1.00 96.88 102 GLY A CA 1
ATOM 796 C C . GLY A 1 102 ? -4.078 -11.918 8.800 1.00 96.88 102 GLY A C 1
ATOM 797 O O . GLY A 1 102 ? -3.143 -12.617 9.178 1.00 96.88 102 GLY A O 1
ATOM 798 N N . ARG A 1 103 ? -3.885 -10.820 8.060 1.00 96.81 103 ARG A N 1
ATOM 799 C CA . ARG A 1 103 ? -2.577 -10.387 7.550 1.00 96.81 103 ARG A CA 1
ATOM 800 C C . ARG A 1 103 ? -1.711 -9.677 8.590 1.00 96.81 103 ARG A C 1
ATOM 802 O O . ARG A 1 103 ? -0.490 -9.833 8.555 1.00 96.81 103 ARG A O 1
ATOM 809 N N . TRP A 1 104 ? -2.313 -8.852 9.454 1.00 97.31 104 TRP A N 1
ATOM 810 C CA . TRP A 1 104 ? -1.582 -7.903 10.311 1.00 97.31 104 TRP A CA 1
ATOM 811 C C . TRP A 1 104 ? -1.838 -8.054 11.813 1.00 97.31 104 TRP A C 1
ATOM 813 O O . TRP A 1 104 ? -1.114 -7.443 12.597 1.00 97.31 104 TRP A O 1
ATOM 823 N N . GLY A 1 105 ? -2.815 -8.859 12.236 1.00 97.06 105 GLY A N 1
ATOM 824 C CA . GLY A 1 105 ? -3.160 -9.061 13.648 1.00 97.06 105 GLY A CA 1
ATOM 825 C C . GLY A 1 105 ? -1.998 -9.626 14.465 1.00 97.06 105 GLY A C 1
ATOM 826 O O . GLY A 1 105 ? -1.714 -9.122 15.548 1.00 97.06 105 GLY A O 1
ATOM 827 N N . GLY A 1 106 ? -1.234 -10.570 13.899 1.00 97.12 106 GLY A N 1
ATOM 828 C CA . GLY A 1 106 ? 0.005 -11.069 14.512 1.00 97.12 106 GLY A CA 1
ATOM 829 C C . GLY A 1 106 ? 1.041 -9.961 14.737 1.00 97.12 106 GLY A C 1
ATOM 830 O O . GLY A 1 106 ? 1.582 -9.826 15.829 1.00 97.12 106 GLY A O 1
ATOM 831 N N . SER A 1 107 ? 1.225 -9.067 13.757 1.00 96.81 107 SER A N 1
ATOM 832 C CA . SER A 1 107 ? 2.125 -7.913 13.904 1.00 96.81 107 SER A CA 1
ATOM 833 C C . SER A 1 107 ? 1.672 -6.930 14.987 1.00 96.81 107 SER A C 1
ATOM 835 O O . SER A 1 107 ? 2.505 -6.253 15.587 1.00 96.81 107 SER A O 1
ATOM 837 N N . VAL A 1 108 ? 0.362 -6.815 15.233 1.00 97.62 108 VAL A N 1
ATOM 838 C CA . VAL A 1 108 ? -0.164 -6.034 16.362 1.00 97.62 108 VAL A CA 1
ATOM 839 C C . VAL A 1 108 ? 0.140 -6.753 17.675 1.00 97.62 108 VAL A C 1
ATOM 841 O O . VAL A 1 108 ? 0.645 -6.120 18.600 1.00 97.62 108 VAL A O 1
ATOM 844 N N . ALA A 1 109 ? -0.108 -8.062 17.747 1.00 97.38 109 ALA A N 1
ATOM 845 C CA . ALA A 1 109 ? 0.101 -8.864 18.948 1.00 97.38 109 ALA A CA 1
ATOM 846 C C . ALA A 1 109 ? 1.565 -8.848 19.424 1.00 97.38 109 ALA A C 1
ATOM 848 O O . ALA A 1 109 ? 1.813 -8.658 20.616 1.00 97.38 109 ALA A O 1
ATOM 849 N N . GLU A 1 110 ? 2.513 -8.972 18.491 1.00 97.12 110 GLU A N 1
ATOM 850 C CA . GLU A 1 110 ? 3.959 -9.070 18.743 1.00 97.12 110 GLU A CA 1
ATOM 851 C C . GLU A 1 110 ? 4.643 -7.720 19.020 1.00 97.12 110 GLU A C 1
ATOM 853 O O . GLU A 1 110 ? 5.763 -7.674 19.530 1.00 97.12 110 GLU A O 1
ATOM 858 N N . SER A 1 111 ? 4.006 -6.595 18.682 1.00 96.75 111 SER A N 1
ATOM 859 C CA . SER A 1 111 ? 4.641 -5.280 18.791 1.00 96.75 111 SER A CA 1
ATOM 860 C C . SER A 1 111 ? 4.525 -4.678 20.192 1.00 96.75 111 SER A C 1
ATOM 862 O O . SER A 1 111 ? 3.446 -4.607 20.774 1.00 96.75 111 SER A O 1
ATOM 864 N N . SER A 1 112 ? 5.611 -4.082 20.692 1.00 96.25 112 SER A N 1
ATOM 865 C CA . SER A 1 112 ? 5.565 -3.201 21.871 1.00 96.25 112 SER A CA 1
ATOM 866 C C . SER A 1 112 ? 4.879 -1.854 21.594 1.00 96.25 112 SER A C 1
ATOM 868 O O . SER A 1 112 ? 4.506 -1.141 22.523 1.00 96.25 112 SER A O 1
ATOM 870 N N . LYS A 1 113 ? 4.677 -1.496 20.317 1.00 96.81 113 LYS A N 1
ATOM 871 C CA . LYS A 1 113 ? 4.029 -0.254 19.859 1.00 96.81 113 LYS A CA 1
ATOM 872 C C . LYS A 1 113 ? 2.749 -0.560 19.074 1.00 96.81 113 LYS A C 1
ATOM 874 O O . LYS A 1 113 ? 2.564 -0.062 17.962 1.00 96.81 113 LYS A O 1
ATOM 879 N N . LYS A 1 114 ? 1.853 -1.361 19.661 1.00 97.75 114 LYS A N 1
ATOM 880 C CA . LYS A 1 114 ? 0.607 -1.859 19.037 1.00 97.75 114 LYS A CA 1
ATOM 881 C C . LYS A 1 114 ? -0.206 -0.775 18.332 1.00 97.75 114 LYS A C 1
ATOM 883 O O . LYS A 1 114 ? -0.553 -0.923 17.164 1.00 97.75 114 LYS A O 1
ATOM 888 N N . GLN A 1 115 ? -0.431 0.356 19.005 1.00 97.38 115 GLN A N 1
ATOM 889 C CA . GLN A 1 115 ? -1.165 1.489 18.434 1.00 97.38 115 GLN A CA 1
ATOM 890 C C . GLN A 1 115 ? -0.523 2.015 17.141 1.00 97.38 115 GLN A C 1
ATOM 892 O O . GLN A 1 115 ? -1.234 2.299 16.184 1.00 97.38 115 GLN A O 1
ATOM 897 N N . ASN A 1 116 ? 0.810 2.087 17.058 1.00 96.75 116 ASN A N 1
ATOM 898 C CA . ASN A 1 116 ? 1.491 2.555 15.847 1.00 96.75 116 ASN A CA 1
ATOM 899 C C . ASN A 1 116 ? 1.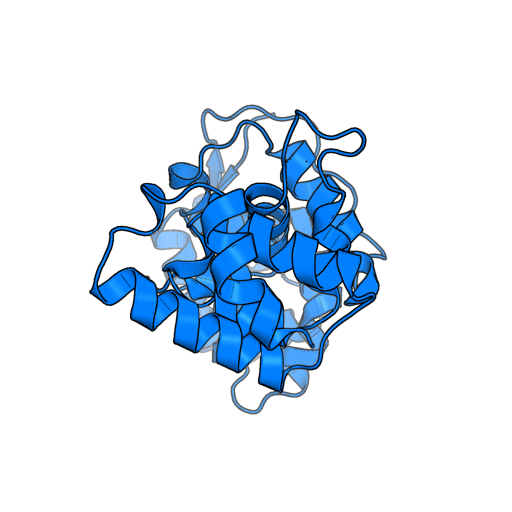314 1.576 14.682 1.00 96.75 116 ASN A C 1
ATOM 901 O O . ASN A 1 116 ? 1.115 2.011 13.546 1.00 96.75 116 ASN A O 1
ATOM 905 N N . VAL A 1 117 ? 1.351 0.266 14.955 1.00 97.75 117 VAL A N 1
ATOM 906 C CA . VAL A 1 117 ? 1.056 -0.761 13.944 1.00 97.75 117 VAL A CA 1
ATOM 907 C C . VAL A 1 117 ? -0.385 -0.613 13.463 1.00 97.75 117 VAL A C 1
ATOM 909 O O . VAL A 1 117 ? -0.614 -0.571 12.256 1.00 97.75 117 VAL A O 1
ATOM 912 N N . ILE A 1 118 ? -1.337 -0.440 14.386 1.00 98.44 118 ILE A N 1
ATOM 913 C CA . ILE A 1 118 ? -2.756 -0.250 14.063 1.00 98.44 118 ILE A CA 1
ATOM 914 C C . ILE A 1 118 ? -2.959 0.983 13.172 1.00 98.44 118 ILE A C 1
ATOM 916 O O . ILE A 1 118 ? -3.523 0.885 12.082 1.00 98.44 118 ILE A O 1
ATOM 920 N N . LEU A 1 119 ? -2.436 2.140 13.579 1.00 97.88 119 LEU A N 1
ATOM 921 C CA . LEU A 1 119 ? -2.559 3.390 12.823 1.00 97.88 119 LEU A CA 1
ATOM 922 C C . LEU A 1 119 ? -1.942 3.286 11.417 1.00 97.88 119 LEU A C 1
ATOM 924 O O . LEU A 1 119 ? -2.480 3.824 10.448 1.00 97.88 119 LEU A O 1
ATOM 928 N N . THR A 1 120 ? -0.839 2.548 11.291 1.00 96.69 120 THR A N 1
ATOM 929 C CA . THR A 1 120 ? -0.139 2.344 10.016 1.00 96.69 120 THR A CA 1
ATOM 930 C C . THR A 1 120 ? -0.894 1.385 9.095 1.00 96.69 120 THR A C 1
ATOM 932 O O . THR A 1 120 ? -1.093 1.682 7.916 1.00 96.69 120 THR A O 1
ATOM 935 N N . ARG A 1 121 ? -1.325 0.228 9.614 1.00 97.69 121 ARG A N 1
ATOM 936 C CA . ARG A 1 121 ? -1.915 -0.853 8.811 1.00 97.69 121 ARG A CA 1
ATOM 937 C C . ARG A 1 121 ? -3.411 -0.684 8.574 1.00 97.69 121 ARG A C 1
ATOM 939 O O . ARG A 1 121 ? -3.893 -1.151 7.551 1.00 97.69 121 ARG A O 1
ATOM 946 N N . PHE A 1 122 ? -4.137 0.010 9.445 1.00 98.38 122 PHE A N 1
ATOM 947 C CA . PHE A 1 122 ? -5.599 0.073 9.361 1.00 98.38 122 PHE A CA 1
ATOM 948 C C . PHE A 1 122 ? -6.147 1.480 9.096 1.00 98.38 122 PHE A C 1
ATOM 950 O O . PHE A 1 122 ? -7.204 1.582 8.487 1.00 98.38 122 PHE A O 1
ATOM 957 N N . PHE A 1 123 ? -5.443 2.558 9.470 1.00 97.81 123 PHE A N 1
ATOM 958 C CA . PHE A 1 123 ? -5.974 3.935 9.379 1.00 97.81 123 PHE A CA 1
ATOM 959 C C . PHE A 1 123 ? -5.409 4.779 8.230 1.00 97.81 123 PHE A C 1
ATOM 961 O O . PHE A 1 123 ? -5.912 5.870 7.967 1.00 97.81 123 PHE A O 1
ATOM 968 N N . MET A 1 124 ? -4.341 4.317 7.563 1.00 94.06 124 MET A N 1
ATOM 969 C CA . MET A 1 124 ? -3.651 5.091 6.516 1.00 94.06 124 MET A CA 1
ATOM 970 C C . MET A 1 124 ? -3.305 6.526 6.970 1.00 94.06 124 MET A C 1
ATOM 972 O O . MET A 1 124 ? -3.423 7.495 6.212 1.00 94.06 124 MET A O 1
ATOM 976 N N . ARG A 1 125 ? -2.920 6.652 8.245 1.00 91.88 125 ARG A N 1
ATOM 977 C CA . ARG A 1 125 ? -2.711 7.926 8.936 1.00 91.88 125 ARG A CA 1
ATOM 978 C C . ARG A 1 125 ? -1.431 8.629 8.470 1.00 91.88 125 ARG A C 1
ATOM 980 O O . ARG A 1 125 ? -0.428 7.982 8.179 1.00 91.88 125 ARG A O 1
ATOM 987 N N . GLY A 1 126 ? -1.464 9.962 8.488 1.00 87.62 126 GLY A N 1
ATOM 988 C CA . GLY A 1 126 ? -0.344 10.846 8.155 1.00 87.62 126 GLY A CA 1
ATOM 989 C C . GLY A 1 126 ? -0.459 11.442 6.754 1.00 87.62 126 GLY A C 1
ATOM 990 O O . GLY A 1 126 ? -1.429 11.187 6.048 1.00 87.62 126 GLY A O 1
ATOM 991 N N . ASP A 1 127 ? 0.555 12.212 6.358 1.00 85.38 127 ASP A N 1
ATOM 992 C CA . ASP A 1 127 ? 0.597 12.911 5.062 1.00 85.38 127 ASP A CA 1
ATOM 993 C C . ASP A 1 127 ? 1.760 12.448 4.168 1.00 85.38 127 ASP A C 1
ATOM 995 O O . ASP A 1 127 ? 1.879 12.870 3.015 1.00 85.38 127 ASP A O 1
ATOM 999 N N . SER A 1 128 ? 2.623 11.561 4.677 1.00 88.62 128 SER A N 1
ATOM 1000 C CA . SER A 1 128 ? 3.728 11.000 3.898 1.00 88.62 128 SER A CA 1
ATOM 1001 C C . SER A 1 128 ? 3.218 10.041 2.824 1.00 88.62 128 SER A C 1
ATOM 1003 O O . SER A 1 128 ? 2.155 9.434 2.953 1.00 88.62 128 SER A O 1
ATOM 1005 N N . ILE A 1 129 ? 4.004 9.873 1.760 1.00 89.38 129 ILE A N 1
ATOM 1006 C CA . ILE A 1 129 ? 3.662 8.948 0.677 1.00 89.38 129 ILE A CA 1
ATOM 1007 C C . ILE A 1 129 ? 3.687 7.481 1.126 1.00 89.38 129 ILE A C 1
ATOM 1009 O O . ILE A 1 129 ? 2.919 6.661 0.635 1.00 89.38 129 ILE A O 1
ATOM 1013 N N . GLU A 1 130 ? 4.499 7.163 2.136 1.00 91.31 130 GLU A N 1
ATOM 1014 C CA . GLU A 1 130 ? 4.636 5.815 2.693 1.00 91.31 130 GLU A CA 1
ATOM 1015 C C . GLU A 1 130 ? 3.295 5.234 3.153 1.00 91.31 130 GLU A C 1
ATOM 1017 O O . GLU A 1 130 ? 3.063 4.032 3.038 1.00 91.31 130 GLU A O 1
ATOM 1022 N N . ARG A 1 131 ? 2.375 6.079 3.644 1.00 93.75 131 ARG A N 1
ATOM 1023 C CA . ARG A 1 131 ? 1.061 5.624 4.121 1.00 93.75 131 ARG A CA 1
ATOM 1024 C C . ARG A 1 131 ? 0.260 4.908 3.029 1.00 93.75 131 ARG A C 1
ATOM 1026 O O . ARG A 1 131 ? -0.464 3.967 3.350 1.00 93.75 131 ARG A O 1
ATOM 1033 N N . LEU A 1 132 ? 0.427 5.320 1.764 1.00 94.75 132 LEU A N 1
ATOM 1034 C CA . LEU A 1 132 ? -0.233 4.724 0.596 1.00 94.75 132 LEU A CA 1
ATOM 1035 C C . LEU A 1 132 ? 0.140 3.241 0.454 1.00 94.75 132 LEU A C 1
ATOM 1037 O O . LEU A 1 132 ? -0.710 2.415 0.142 1.00 94.75 132 LEU A O 1
ATOM 1041 N N . PHE A 1 133 ? 1.394 2.902 0.762 1.00 94.94 133 PHE A N 1
ATOM 1042 C CA . PHE A 1 133 ? 1.978 1.570 0.585 1.00 94.94 133 PHE A CA 1
ATOM 1043 C C . PHE A 1 133 ? 2.029 0.739 1.876 1.00 94.94 133 PHE A C 1
ATOM 1045 O O . PHE A 1 133 ? 2.469 -0.415 1.868 1.00 94.94 133 PHE A O 1
ATOM 1052 N N . ARG A 1 134 ? 1.550 1.295 2.996 1.00 95.00 134 ARG A N 1
ATOM 1053 C CA . ARG A 1 134 ? 1.569 0.634 4.309 1.00 95.00 134 ARG A CA 1
ATOM 1054 C C . ARG A 1 134 ? 0.195 0.215 4.824 1.00 95.00 134 ARG A C 1
ATOM 1056 O O . ARG A 1 134 ? 0.142 -0.770 5.567 1.00 95.00 134 ARG A O 1
ATOM 1063 N N . ASN A 1 135 ? -0.886 0.894 4.428 1.00 97.69 135 ASN A N 1
ATOM 1064 C CA . ASN A 1 135 ? -2.247 0.474 4.777 1.00 97.69 135 ASN A CA 1
ATOM 1065 C C . ASN A 1 135 ? -2.562 -0.918 4.198 1.00 97.69 135 ASN A C 1
ATOM 1067 O O . ASN A 1 135 ? -2.176 -1.221 3.076 1.00 97.69 135 ASN A O 1
ATOM 1071 N N . SER A 1 136 ? -3.275 -1.749 4.956 1.00 97.56 136 SER A N 1
ATOM 1072 C CA . SER A 1 136 ? -3.548 -3.155 4.651 1.00 97.56 136 SER A CA 1
ATOM 1073 C C . SER A 1 136 ? -4.218 -3.381 3.296 1.00 97.56 136 SER A C 1
ATOM 1075 O O . SER A 1 136 ? -3.813 -4.302 2.591 1.00 97.56 136 SER A O 1
ATOM 1077 N N . ILE A 1 137 ? -5.175 -2.526 2.923 1.00 98.50 137 ILE A N 1
ATOM 1078 C CA . ILE A 1 137 ? -5.910 -2.599 1.653 1.00 98.50 137 ILE A CA 1
ATOM 1079 C C . ILE A 1 137 ? -5.397 -1.557 0.664 1.00 98.50 137 ILE A C 1
ATOM 1081 O O . ILE A 1 137 ? -5.167 -1.876 -0.498 1.00 98.50 137 ILE A O 1
ATOM 1085 N N . GLY A 1 138 ? -5.155 -0.325 1.123 1.00 97.88 138 GLY A N 1
ATOM 1086 C CA . GLY A 1 138 ? -4.666 0.763 0.276 1.00 97.88 138 GLY A CA 1
ATOM 1087 C C . GLY A 1 138 ? -3.378 0.394 -0.457 1.00 97.88 138 GLY A C 1
ATOM 1088 O O . GLY A 1 138 ? -3.283 0.629 -1.660 1.00 97.88 138 GLY A O 1
ATOM 1089 N N . ARG A 1 139 ? -2.439 -0.294 0.214 1.00 97.38 139 ARG A N 1
ATOM 1090 C CA . ARG A 1 139 ? -1.196 -0.747 -0.429 1.00 97.38 139 ARG A CA 1
ATOM 1091 C C . ARG A 1 139 ? -1.456 -1.645 -1.627 1.00 97.38 139 ARG A C 1
ATOM 1093 O O . ARG A 1 139 ? -0.761 -1.521 -2.626 1.00 97.38 139 ARG A O 1
ATOM 1100 N N . LEU A 1 140 ? -2.473 -2.506 -1.545 1.00 98.50 140 LEU A N 1
ATOM 1101 C CA . LEU A 1 140 ? -2.794 -3.445 -2.610 1.00 98.50 140 LEU A CA 1
ATOM 1102 C C . LEU A 1 140 ? -3.238 -2.704 -3.871 1.00 98.50 140 LEU A C 1
ATOM 1104 O O . LEU A 1 140 ? -2.761 -3.016 -4.963 1.00 98.50 140 LEU A O 1
ATOM 1108 N N . TRP A 1 141 ? -4.090 -1.687 -3.703 1.00 98.38 141 TRP A N 1
ATOM 1109 C CA . TRP A 1 141 ? -4.507 -0.821 -4.801 1.00 98.38 141 TRP A CA 1
ATOM 1110 C C . TRP A 1 141 ? -3.326 -0.050 -5.383 1.00 98.38 141 TRP A C 1
ATOM 1112 O O . TRP A 1 141 ? -3.148 -0.047 -6.595 1.00 98.38 141 TRP A O 1
ATOM 1122 N N . TRP A 1 142 ? -2.495 0.565 -4.534 1.00 97.56 142 TRP A N 1
ATOM 1123 C CA . TRP A 1 142 ? -1.368 1.377 -4.992 1.00 97.56 142 TRP A CA 1
ATOM 1124 C C . TRP A 1 142 ? -0.298 0.555 -5.709 1.00 97.56 142 TRP A C 1
ATOM 1126 O O . TRP A 1 142 ? 0.196 1.014 -6.734 1.00 97.56 142 TRP A O 1
ATOM 1136 N N . PHE A 1 143 ? 0.016 -0.663 -5.253 1.00 97.44 143 PHE A N 1
ATOM 1137 C CA . PHE A 1 143 ? 0.908 -1.570 -5.986 1.00 97.44 143 PHE A CA 1
ATOM 1138 C C . PHE A 1 143 ? 0.346 -1.924 -7.362 1.00 97.44 143 PHE A C 1
ATOM 1140 O O . PHE A 1 143 ? 1.058 -1.825 -8.359 1.00 97.44 143 PHE A O 1
ATOM 1147 N N . GLY A 1 144 ? -0.941 -2.278 -7.431 1.00 97.69 144 GLY A N 1
ATOM 1148 C CA . GLY A 1 144 ? -1.602 -2.534 -8.706 1.00 97.69 144 GLY A CA 1
ATOM 1149 C C . GLY A 1 144 ? -1.576 -1.301 -9.609 1.00 97.69 144 GLY A C 1
ATOM 1150 O O . GLY A 1 144 ? -1.214 -1.410 -10.772 1.00 97.69 144 GLY A O 1
ATOM 1151 N N . HIS A 1 145 ? -1.862 -0.118 -9.065 1.00 97.25 145 HIS A N 1
ATOM 1152 C CA . HIS A 1 145 ? -1.914 1.129 -9.820 1.00 97.25 145 HIS A CA 1
ATOM 1153 C C . HIS A 1 145 ? -0.575 1.494 -10.458 1.00 97.25 145 HIS A C 1
ATOM 1155 O O . HIS A 1 145 ? -0.542 1.847 -11.638 1.00 97.25 145 HIS A O 1
ATOM 1161 N N . VAL A 1 146 ? 0.525 1.422 -9.702 1.00 95.25 146 VAL A N 1
ATOM 1162 C CA . VAL A 1 146 ? 1.850 1.818 -10.207 1.00 95.25 146 VAL A CA 1
ATOM 1163 C C . VAL A 1 146 ? 2.434 0.811 -11.201 1.00 95.25 146 VAL A C 1
ATOM 1165 O O . VAL A 1 146 ? 3.230 1.208 -12.046 1.00 95.25 146 VAL A O 1
ATOM 1168 N N . CYS A 1 147 ? 2.021 -0.459 -11.137 1.00 96.12 147 CYS A N 1
ATOM 1169 C CA . CYS A 1 147 ? 2.456 -1.504 -12.068 1.00 96.12 147 CYS A CA 1
ATOM 1170 C C . CYS A 1 147 ? 1.522 -1.706 -13.266 1.00 96.12 147 CYS A C 1
ATOM 1172 O O . CYS A 1 147 ? 1.947 -2.319 -14.240 1.00 96.12 147 CYS A O 1
ATOM 1174 N N . PHE A 1 148 ? 0.274 -1.233 -13.201 1.00 97.25 148 PHE A N 1
ATOM 1175 C CA . PHE A 1 148 ? -0.702 -1.448 -14.264 1.00 97.25 148 PHE A CA 1
ATOM 1176 C C . PHE A 1 148 ? -0.315 -0.709 -15.549 1.00 97.25 148 PHE A C 1
ATOM 1178 O O . PHE A 1 148 ? -0.135 0.515 -15.532 1.00 97.25 148 PHE A O 1
ATOM 1185 N N . ASP A 1 149 ? -0.257 -1.451 -16.654 1.00 96.31 149 ASP A N 1
ATOM 1186 C CA . ASP A 1 149 ? -0.011 -0.946 -18.007 1.00 96.31 149 ASP A CA 1
ATOM 1187 C C . ASP A 1 149 ? -0.843 -1.749 -19.015 1.00 96.31 149 ASP A C 1
ATOM 1189 O O . ASP A 1 149 ? -0.581 -2.918 -19.286 1.00 96.31 149 ASP A O 1
ATOM 1193 N N . GLU A 1 150 ? -1.878 -1.115 -19.561 1.00 96.44 150 GLU A N 1
ATOM 1194 C CA . GLU A 1 150 ? -2.836 -1.752 -20.471 1.00 96.44 150 GLU A CA 1
ATOM 1195 C C . GLU A 1 150 ? -2.239 -2.179 -21.819 1.00 96.44 150 GLU A C 1
ATOM 1197 O O . GLU A 1 150 ? -2.862 -2.959 -22.534 1.00 96.44 150 GLU A O 1
ATOM 1202 N N . ASN A 1 151 ? -1.037 -1.701 -22.158 1.00 96.69 151 ASN A N 1
ATOM 1203 C CA . ASN A 1 151 ? -0.364 -2.036 -23.413 1.00 96.69 151 ASN A CA 1
ATOM 1204 C C . ASN A 1 151 ? 0.462 -3.330 -23.321 1.00 96.69 151 ASN A C 1
ATOM 1206 O O . ASN A 1 151 ? 1.022 -3.772 -24.326 1.00 96.69 151 ASN A O 1
ATOM 1210 N N . ARG A 1 152 ? 0.569 -3.933 -22.131 1.00 95.62 152 ARG A N 1
ATOM 1211 C CA . ARG A 1 152 ? 1.265 -5.209 -21.903 1.00 95.62 152 ARG A CA 1
ATOM 1212 C C . ARG A 1 152 ? 0.312 -6.388 -22.074 1.00 95.62 152 ARG A C 1
ATOM 1214 O O . ARG A 1 152 ? -0.888 -6.270 -21.842 1.00 95.62 152 ARG A O 1
ATOM 1221 N N . ALA A 1 153 ? 0.863 -7.547 -22.441 1.00 96.69 153 ALA A N 1
ATOM 1222 C CA . ALA A 1 153 ? 0.083 -8.776 -22.604 1.00 96.69 153 ALA A CA 1
ATOM 1223 C C . ALA A 1 153 ? -0.600 -9.206 -21.290 1.00 96.69 153 ALA A C 1
ATOM 1225 O O . ALA A 1 153 ? -1.781 -9.548 -21.292 1.00 96.69 153 ALA A O 1
ATOM 1226 N N . ASP A 1 154 ? 0.123 -9.134 -20.169 1.00 97.56 154 ASP A N 1
ATOM 1227 C CA . ASP A 1 154 ? -0.455 -9.121 -18.823 1.00 97.56 154 ASP A CA 1
ATOM 1228 C C . ASP A 1 154 ? -0.283 -7.711 -18.237 1.00 97.56 154 ASP A C 1
ATOM 1230 O O . ASP A 1 154 ? 0.846 -7.317 -17.925 1.00 97.56 154 ASP A O 1
ATOM 1234 N N . PRO A 1 155 ? -1.376 -6.944 -18.044 1.00 98.00 155 PRO A N 1
ATOM 1235 C CA . PRO A 1 155 ? -1.292 -5.585 -17.520 1.00 98.00 155 PRO A CA 1
ATOM 1236 C C . PRO A 1 155 ? -0.659 -5.466 -16.133 1.00 98.00 155 PRO A C 1
ATOM 1238 O O . PRO A 1 155 ? -0.319 -4.362 -15.724 1.00 98.00 155 PRO A O 1
ATOM 1241 N N . TYR A 1 156 ? -0.518 -6.571 -15.396 1.00 98.06 156 TYR A N 1
ATOM 1242 C CA . TYR A 1 156 ? 0.107 -6.617 -14.076 1.00 98.06 156 TYR A CA 1
ATOM 1243 C C . TYR A 1 156 ? 1.449 -7.366 -14.069 1.00 98.06 156 TYR A C 1
ATOM 1245 O O . TYR A 1 156 ? 1.924 -7.718 -12.992 1.00 98.06 156 TYR A O 1
ATOM 1253 N N . GLU A 1 157 ? 2.095 -7.606 -15.216 1.00 97.38 157 GLU A N 1
ATOM 1254 C CA . GLU A 1 157 ? 3.293 -8.466 -15.287 1.00 97.38 157 GLU A CA 1
ATOM 1255 C C . GLU A 1 157 ? 4.468 -8.015 -14.400 1.00 97.38 157 GLU A C 1
ATOM 1257 O O . GLU A 1 157 ? 5.264 -8.840 -13.954 1.00 97.38 157 GLU A O 1
ATOM 1262 N N . LEU A 1 158 ? 4.571 -6.716 -14.093 1.00 97.12 158 LEU A N 1
ATOM 1263 C CA . LEU A 1 158 ? 5.625 -6.165 -13.230 1.00 97.12 158 LEU A CA 1
ATOM 1264 C C . LEU A 1 158 ? 5.286 -6.215 -11.733 1.00 97.12 158 LEU A C 1
ATOM 1266 O O . LEU A 1 158 ? 6.153 -5.973 -10.892 1.00 97.12 158 LEU A O 1
ATOM 1270 N N . LEU A 1 159 ? 4.045 -6.540 -11.372 1.00 96.81 159 LEU A N 1
ATOM 1271 C CA . LEU A 1 159 ? 3.590 -6.580 -9.984 1.00 96.81 159 LEU A CA 1
ATOM 1272 C C . LEU A 1 159 ? 4.303 -7.666 -9.150 1.00 96.81 159 LEU A C 1
ATOM 1274 O O . LEU A 1 159 ? 4.753 -7.344 -8.047 1.00 96.81 159 LEU A O 1
ATOM 1278 N N . PRO A 1 160 ? 4.510 -8.908 -9.644 1.00 97.00 160 PRO A N 1
ATOM 1279 C CA . PRO A 1 160 ? 5.333 -9.893 -8.941 1.00 97.00 160 PRO A CA 1
ATOM 1280 C C . PRO A 1 160 ? 6.781 -9.430 -8.749 1.00 97.00 160 PRO A C 1
ATOM 1282 O O . PRO A 1 160 ? 7.381 -9.706 -7.714 1.00 97.00 160 PRO A O 1
ATOM 1285 N N . VAL A 1 161 ? 7.335 -8.681 -9.710 1.00 96.94 161 VAL A N 1
ATOM 1286 C CA . VAL A 1 161 ? 8.698 -8.137 -9.620 1.00 96.94 161 VAL A CA 1
ATOM 1287 C C . VAL A 1 161 ? 8.777 -7.082 -8.519 1.00 96.94 161 VAL A C 1
ATOM 1289 O O . VAL A 1 161 ? 9.661 -7.156 -7.668 1.00 96.94 161 VAL A O 1
ATOM 1292 N N . LEU A 1 162 ? 7.815 -6.155 -8.467 1.00 96.25 162 LEU A N 1
ATOM 1293 C CA . LEU A 1 162 ? 7.718 -5.146 -7.408 1.00 96.25 162 LEU A CA 1
ATOM 1294 C C . LEU A 1 162 ? 7.654 -5.778 -6.007 1.00 96.25 162 LEU A C 1
ATOM 1296 O O . LEU A 1 162 ? 8.239 -5.263 -5.051 1.00 96.25 162 LEU A O 1
ATOM 1300 N N . LEU A 1 163 ? 6.928 -6.888 -5.882 1.00 95.94 163 LEU A N 1
ATOM 1301 C CA . LEU A 1 163 ? 6.674 -7.566 -4.612 1.00 95.94 163 LEU A CA 1
ATOM 1302 C C . LEU A 1 163 ? 7.712 -8.643 -4.265 1.00 95.94 163 LEU A C 1
ATOM 1304 O O . LEU A 1 163 ? 7.690 -9.160 -3.150 1.00 95.94 163 LEU A O 1
ATOM 1308 N N . SER A 1 164 ? 8.649 -8.931 -5.172 1.00 94.31 164 SER A N 1
ATOM 1309 C CA . SER A 1 164 ? 9.695 -9.945 -4.984 1.00 94.31 164 SER A CA 1
ATOM 1310 C C . SER A 1 164 ? 10.687 -9.605 -3.868 1.00 94.31 164 SER A C 1
ATOM 1312 O O . SER A 1 164 ? 11.259 -10.504 -3.253 1.00 94.31 164 SER A O 1
ATOM 1314 N N . LEU A 1 165 ? 10.883 -8.312 -3.582 1.00 92.44 165 LEU A N 1
ATOM 1315 C CA . LEU A 1 165 ? 11.844 -7.843 -2.593 1.00 92.44 165 LEU A CA 1
ATOM 1316 C C . LEU A 1 165 ? 11.341 -6.577 -1.891 1.00 92.44 165 LEU A C 1
ATOM 1318 O O . LEU A 1 165 ? 11.044 -5.566 -2.526 1.00 92.44 165 LEU A O 1
ATOM 1322 N N . GLN A 1 166 ? 11.304 -6.601 -0.556 1.00 90.75 166 GLN A N 1
ATOM 1323 C CA . GLN A 1 166 ? 10.836 -5.466 0.251 1.00 90.75 166 GLN A CA 1
ATOM 1324 C C . GLN A 1 166 ? 11.665 -4.191 0.023 1.00 90.75 166 GLN A C 1
ATOM 1326 O O . GLN A 1 166 ? 11.117 -3.090 0.063 1.00 90.75 166 GLN A O 1
ATOM 1331 N N . ASP A 1 167 ? 12.964 -4.329 -0.260 1.00 91.12 167 ASP A N 1
ATOM 1332 C CA . ASP A 1 167 ? 13.836 -3.190 -0.555 1.00 91.12 167 ASP A CA 1
ATOM 1333 C C . ASP A 1 167 ? 13.414 -2.431 -1.825 1.00 91.12 167 ASP A C 1
ATOM 1335 O O . ASP A 1 167 ? 13.637 -1.226 -1.901 1.00 91.12 167 ASP A O 1
ATOM 1339 N N . ILE A 1 168 ? 12.738 -3.075 -2.790 1.00 91.94 168 ILE A N 1
ATOM 1340 C CA . ILE A 1 168 ? 12.168 -2.388 -3.966 1.00 91.94 168 ILE A CA 1
ATOM 1341 C C . ILE A 1 168 ? 11.065 -1.431 -3.514 1.00 91.94 168 ILE A C 1
ATOM 1343 O O . ILE A 1 168 ? 11.057 -0.257 -3.885 1.00 91.94 168 ILE A O 1
ATOM 1347 N N . GLN A 1 169 ? 10.167 -1.904 -2.652 1.00 90.81 169 GLN A N 1
ATOM 1348 C CA . GLN A 1 169 ? 9.069 -1.096 -2.123 1.00 90.81 169 GLN A CA 1
ATOM 1349 C C . GLN A 1 169 ? 9.601 0.072 -1.280 1.00 90.81 169 GLN A C 1
ATOM 1351 O O . GLN A 1 169 ? 9.193 1.214 -1.487 1.00 90.81 169 GLN A O 1
ATOM 1356 N N . SER A 1 170 ? 10.542 -0.179 -0.366 1.00 88.25 170 SER A N 1
ATOM 1357 C CA . SER A 1 170 ? 11.061 0.859 0.535 1.00 88.25 170 SER A CA 1
ATOM 1358 C C . SER A 1 170 ? 11.971 1.874 -0.171 1.00 88.25 170 SER A C 1
ATOM 1360 O O . SER A 1 170 ? 11.908 3.071 0.115 1.00 88.25 170 SER A O 1
ATOM 1362 N N . ALA A 1 171 ? 12.806 1.441 -1.122 1.00 87.44 171 ALA A N 1
ATOM 1363 C CA . ALA A 1 171 ? 13.713 2.341 -1.832 1.00 87.44 171 ALA A CA 1
ATOM 1364 C C . ALA A 1 171 ? 13.005 3.179 -2.901 1.00 87.44 171 ALA A C 1
ATOM 1366 O O . ALA A 1 171 ? 13.433 4.310 -3.143 1.00 87.44 171 ALA A O 1
ATOM 1367 N N . LEU A 1 172 ? 11.955 2.641 -3.535 1.00 86.25 172 LEU A N 1
ATOM 1368 C CA . LEU A 1 172 ? 11.262 3.299 -4.643 1.00 86.25 172 LEU A CA 1
ATOM 1369 C C . LEU A 1 172 ? 9.934 3.921 -4.209 1.00 86.25 172 LEU A C 1
ATOM 1371 O O . LEU A 1 172 ? 9.758 5.115 -4.406 1.00 86.25 172 LEU A O 1
ATOM 1375 N N . LEU A 1 173 ? 9.015 3.151 -3.616 1.00 87.94 173 LEU A N 1
ATOM 1376 C CA . LEU A 1 173 ? 7.618 3.566 -3.396 1.00 87.94 173 LEU A CA 1
ATOM 1377 C C . LEU A 1 173 ? 7.402 4.369 -2.111 1.00 87.94 173 LEU A C 1
ATOM 1379 O O . LEU A 1 173 ? 6.607 5.305 -2.075 1.00 87.94 173 LEU A O 1
ATOM 1383 N N . GLU A 1 174 ? 8.141 4.049 -1.050 1.00 81.75 174 GLU A N 1
ATOM 1384 C CA . GLU A 1 174 ? 8.122 4.841 0.190 1.00 81.75 174 GLU A CA 1
ATOM 1385 C C . GLU A 1 174 ? 8.829 6.202 0.024 1.00 81.75 174 GLU A C 1
ATOM 1387 O O . GLU A 1 174 ? 8.802 7.059 0.906 1.00 81.75 174 GLU A O 1
ATOM 1392 N N . ARG A 1 175 ? 9.396 6.455 -1.160 1.00 75.31 175 ARG A N 1
ATOM 1393 C CA . ARG A 1 175 ? 9.941 7.743 -1.580 1.00 75.31 175 ARG A CA 1
ATOM 1394 C C . ARG A 1 175 ? 9.103 8.294 -2.731 1.00 75.31 175 ARG A C 1
ATOM 1396 O O . ARG A 1 175 ? 8.578 7.550 -3.548 1.00 75.31 175 ARG A O 1
ATOM 1403 N N . ARG A 1 176 ? 8.999 9.623 -2.853 1.00 73.56 176 ARG A N 1
ATOM 1404 C CA . ARG A 1 176 ? 8.215 10.245 -3.944 1.00 73.56 176 ARG A CA 1
ATOM 1405 C C . ARG A 1 176 ? 8.706 9.851 -5.346 1.00 73.56 176 ARG A C 1
ATOM 1407 O O . ARG A 1 176 ? 7.918 9.902 -6.281 1.00 73.56 176 ARG A O 1
ATOM 1414 N N . ILE A 1 177 ? 9.961 9.416 -5.482 1.00 77.31 177 ILE A N 1
ATOM 1415 C CA . ILE A 1 177 ? 10.556 9.002 -6.760 1.00 77.31 177 ILE A CA 1
ATOM 1416 C C . ILE A 1 177 ? 9.853 7.813 -7.422 1.00 77.31 177 ILE A C 1
ATOM 1418 O O . ILE A 1 177 ? 9.764 7.788 -8.643 1.00 77.31 177 ILE A O 1
ATOM 1422 N N . GLY A 1 178 ? 9.304 6.863 -6.660 1.00 73.06 178 GLY A N 1
ATOM 1423 C CA . GLY A 1 178 ? 8.607 5.700 -7.221 1.00 73.06 178 GLY A CA 1
ATOM 1424 C C . GLY A 1 178 ? 7.276 6.035 -7.887 1.00 73.06 178 GLY A C 1
ATOM 1425 O O . GLY A 1 178 ? 6.695 5.178 -8.542 1.00 73.06 178 GLY A O 1
ATOM 1426 N N . MET A 1 179 ? 6.803 7.278 -7.753 1.00 85.00 179 MET A N 1
ATOM 1427 C CA . MET A 1 179 ? 5.630 7.771 -8.478 1.00 85.00 179 MET A CA 1
ATOM 1428 C C . MET A 1 179 ? 5.946 8.166 -9.921 1.00 85.00 179 MET A C 1
ATOM 1430 O O . MET A 1 179 ? 5.023 8.301 -10.724 1.00 85.00 179 MET A O 1
ATOM 1434 N N . CYS A 1 180 ? 7.228 8.325 -10.264 1.00 90.00 180 CYS A N 1
ATOM 1435 C CA . CYS A 1 180 ? 7.663 8.490 -11.643 1.00 90.00 180 CYS A CA 1
ATOM 1436 C C . CYS A 1 180 ? 7.516 7.141 -12.361 1.00 90.00 180 CYS A C 1
ATOM 1438 O O . CYS A 1 180 ? 8.354 6.246 -12.215 1.00 90.00 180 CYS A O 1
ATOM 1440 N N . ARG A 1 181 ? 6.426 6.978 -13.124 1.00 90.94 181 ARG A N 1
ATOM 1441 C CA . ARG A 1 181 ? 6.118 5.726 -13.839 1.00 90.94 181 ARG A CA 1
ATOM 1442 C C . ARG A 1 181 ? 7.262 5.267 -14.756 1.00 90.94 181 ARG A C 1
ATOM 1444 O O . ARG A 1 181 ? 7.632 4.101 -14.644 1.00 90.94 181 ARG A O 1
ATOM 1451 N N . PRO A 1 182 ? 7.877 6.126 -15.600 1.00 93.56 182 PRO A N 1
ATOM 1452 C CA . PRO A 1 182 ? 9.009 5.713 -16.432 1.00 93.56 182 PRO A CA 1
ATOM 1453 C C . PRO A 1 182 ? 10.173 5.127 -15.625 1.00 93.56 182 PRO A C 1
ATOM 1455 O O . PRO A 1 182 ? 10.733 4.105 -16.018 1.00 93.56 182 PRO A O 1
ATOM 1458 N N . LEU A 1 183 ? 10.500 5.730 -14.475 1.00 93.94 183 LEU A N 1
ATOM 1459 C CA . LEU A 1 183 ? 11.555 5.246 -13.586 1.00 93.94 183 LEU A CA 1
ATOM 1460 C C . LEU A 1 183 ? 11.199 3.893 -12.980 1.00 93.94 183 LEU A C 1
ATOM 1462 O O . LEU A 1 183 ? 12.005 2.967 -13.053 1.00 93.94 183 LEU A O 1
ATOM 1466 N N . LEU A 1 184 ? 10.014 3.777 -12.376 1.00 94.56 184 LEU A N 1
ATOM 1467 C CA . LEU A 1 184 ? 9.599 2.536 -11.733 1.00 94.56 184 LEU A CA 1
ATOM 1468 C C . LEU A 1 184 ? 9.594 1.385 -12.742 1.00 94.56 184 LEU A C 1
ATOM 1470 O O . LEU A 1 184 ? 10.204 0.349 -12.487 1.00 94.56 184 LEU A O 1
ATOM 1474 N N . THR A 1 185 ? 8.987 1.590 -13.911 1.00 95.25 185 THR A N 1
ATOM 1475 C CA . THR A 1 185 ? 8.949 0.591 -14.983 1.00 95.25 185 THR A CA 1
ATOM 1476 C C . THR A 1 185 ? 10.355 0.211 -15.446 1.00 95.25 185 THR A C 1
ATOM 1478 O O . THR A 1 185 ? 10.646 -0.975 -15.565 1.00 95.25 185 THR A O 1
ATOM 1481 N N . ALA A 1 186 ? 11.253 1.183 -15.651 1.00 95.75 186 ALA A N 1
ATOM 1482 C CA . ALA A 1 186 ? 12.636 0.907 -16.042 1.00 95.75 186 ALA A CA 1
ATOM 1483 C C . ALA A 1 186 ? 13.372 0.044 -15.005 1.00 95.75 186 ALA A C 1
ATOM 1485 O O . ALA A 1 186 ? 14.064 -0.905 -15.372 1.00 95.75 186 ALA A O 1
ATOM 1486 N N . VAL A 1 187 ? 13.209 0.347 -13.713 1.00 95.50 187 VAL A N 1
ATOM 1487 C CA . VAL A 1 187 ? 13.837 -0.418 -12.627 1.00 95.50 187 VAL A CA 1
ATOM 1488 C C . VAL A 1 187 ? 13.271 -1.834 -12.553 1.00 95.50 187 VAL A C 1
ATOM 1490 O O . VAL A 1 187 ? 14.048 -2.780 -12.473 1.00 95.50 187 VAL A O 1
ATOM 1493 N N . LEU A 1 188 ? 11.948 -2.006 -12.618 1.00 96.50 188 LEU A N 1
ATOM 1494 C CA . LEU A 1 188 ? 11.322 -3.331 -12.560 1.00 96.50 188 LEU A CA 1
ATOM 1495 C C . LEU A 1 188 ? 11.687 -4.195 -13.778 1.00 96.50 188 LEU A C 1
ATOM 1497 O O . LEU A 1 188 ? 11.997 -5.371 -13.608 1.00 96.50 188 LEU A O 1
ATOM 1501 N N . GLU A 1 189 ? 11.741 -3.621 -14.983 1.00 96.94 189 GLU A N 1
ATOM 1502 C CA . GLU A 1 189 ? 12.225 -4.335 -16.173 1.00 96.94 189 GLU A CA 1
ATOM 1503 C C . GLU A 1 189 ? 13.691 -4.773 -16.021 1.00 96.94 189 GLU A C 1
ATOM 1505 O O . GLU A 1 189 ? 14.036 -5.883 -16.410 1.00 96.94 189 GLU A O 1
ATOM 1510 N N . LEU A 1 190 ? 14.558 -3.946 -15.422 1.00 96.94 190 LEU A N 1
ATOM 1511 C CA . LEU A 1 190 ? 15.949 -4.337 -15.150 1.00 96.94 190 LEU A CA 1
ATOM 1512 C C . LEU A 1 190 ? 16.039 -5.476 -14.131 1.00 96.94 190 LEU A C 1
ATOM 1514 O O . LEU A 1 190 ? 16.791 -6.420 -14.349 1.00 96.94 190 LEU A O 1
ATOM 1518 N N . VAL A 1 191 ? 15.257 -5.431 -13.049 1.00 96.38 191 VAL A N 1
ATOM 1519 C CA . VAL A 1 191 ? 15.201 -6.542 -12.082 1.00 96.38 191 VAL A CA 1
ATOM 1520 C C . VAL A 1 191 ? 14.784 -7.839 -12.780 1.00 96.38 191 VAL A C 1
ATOM 1522 O O . VAL A 1 191 ? 15.380 -8.886 -12.536 1.00 96.38 191 VAL A O 1
ATOM 1525 N N . GLN A 1 192 ? 13.785 -7.772 -13.663 1.00 95.50 192 GLN A N 1
ATOM 1526 C CA . GLN A 1 192 ? 13.296 -8.929 -14.410 1.00 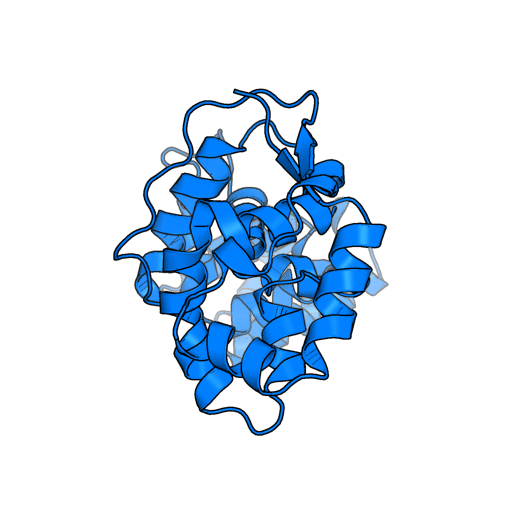95.50 192 GLN A CA 1
ATOM 1527 C C . GLN A 1 192 ? 14.342 -9.468 -15.398 1.00 95.50 192 GLN A C 1
ATOM 1529 O O . GLN A 1 192 ? 14.593 -10.671 -15.415 1.00 95.50 192 GLN A O 1
ATOM 1534 N N . GLU A 1 193 ? 14.986 -8.597 -16.181 1.00 95.56 193 GLU A N 1
ATOM 1535 C CA . GLU A 1 193 ? 16.018 -8.971 -17.161 1.00 95.56 193 GLU A CA 1
ATOM 1536 C C . GLU A 1 193 ? 17.227 -9.670 -16.533 1.00 95.56 193 GLU A C 1
ATOM 1538 O O . GLU A 1 193 ? 17.803 -10.568 -17.144 1.00 95.56 193 GLU A O 1
ATOM 1543 N N . PHE A 1 194 ? 17.613 -9.266 -15.322 1.00 94.88 194 PHE A N 1
ATOM 1544 C CA . PHE A 1 194 ? 18.744 -9.849 -14.595 1.00 94.88 194 PHE A CA 1
ATOM 1545 C C . PHE A 1 194 ? 18.344 -11.046 -13.713 1.00 94.88 194 PHE A C 1
ATOM 1547 O O . PHE A 1 194 ? 19.193 -11.624 -13.038 1.00 94.88 194 PHE A O 1
ATOM 1554 N N . GLY A 1 195 ? 17.068 -11.453 -13.732 1.00 91.56 195 GLY A N 1
ATOM 1555 C CA . GLY A 1 195 ? 16.574 -12.605 -12.973 1.00 91.56 195 GLY A CA 1
ATOM 1556 C C . GLY A 1 195 ? 16.518 -12.379 -11.459 1.00 91.56 195 GLY A C 1
ATOM 1557 O O . GLY A 1 195 ? 16.541 -13.342 -10.693 1.00 91.56 195 GLY A O 1
ATOM 1558 N N . GLY A 1 196 ? 16.456 -11.122 -11.018 1.00 89.38 196 GLY A N 1
ATOM 1559 C CA . GLY A 1 196 ? 16.484 -10.726 -9.614 1.00 89.38 196 GLY A CA 1
ATOM 1560 C C . GLY A 1 196 ? 17.565 -9.692 -9.313 1.00 89.38 196 GLY A C 1
ATOM 1561 O O . GLY A 1 196 ? 18.303 -9.236 -10.183 1.00 89.38 196 GLY A O 1
ATOM 1562 N N . VAL A 1 197 ? 17.632 -9.275 -8.049 1.00 92.31 197 VAL A N 1
ATOM 1563 C CA . VAL A 1 197 ? 18.539 -8.213 -7.602 1.00 92.31 197 VAL A CA 1
ATOM 1564 C C . VAL A 1 197 ? 18.788 -8.321 -6.097 1.00 92.31 197 VAL A C 1
ATOM 1566 O O . VAL A 1 197 ? 17.930 -8.787 -5.346 1.00 92.31 197 VAL A O 1
ATOM 1569 N N . LYS A 1 198 ? 19.955 -7.862 -5.637 1.00 93.25 198 LYS A N 1
ATOM 1570 C CA . LYS A 1 198 ? 20.237 -7.707 -4.203 1.00 93.25 198 LYS A CA 1
ATOM 1571 C C . LYS A 1 198 ? 19.650 -6.400 -3.664 1.00 93.25 198 LYS A C 1
ATOM 1573 O O . LYS A 1 198 ? 19.586 -5.394 -4.371 1.00 93.25 198 LYS A O 1
ATOM 1578 N N . GLY A 1 199 ? 19.271 -6.391 -2.389 1.00 92.19 199 GLY A N 1
ATOM 1579 C CA . GLY A 1 199 ? 18.693 -5.214 -1.734 1.00 92.19 199 GLY A CA 1
ATOM 1580 C C . GLY A 1 199 ? 19.610 -3.989 -1.743 1.00 92.19 199 GLY A C 1
ATOM 1581 O O . GLY A 1 199 ? 19.148 -2.860 -1.908 1.00 92.19 199 GLY A O 1
ATOM 1582 N N . GLU A 1 200 ? 20.923 -4.197 -1.638 1.00 93.75 200 GLU A N 1
ATOM 1583 C CA . GLU A 1 200 ? 21.943 -3.145 -1.694 1.00 93.75 200 GLU A CA 1
ATOM 1584 C C . GLU A 1 200 ? 21.928 -2.413 -3.038 1.00 93.75 200 GLU A C 1
ATOM 1586 O O . GLU A 1 200 ? 21.916 -1.181 -3.062 1.00 93.75 200 GLU A O 1
ATOM 1591 N N . VAL A 1 201 ? 21.832 -3.165 -4.140 1.00 94.19 201 VAL A N 1
ATOM 1592 C CA . VAL A 1 201 ? 21.759 -2.615 -5.500 1.00 94.19 201 VAL A CA 1
ATOM 1593 C C . VAL A 1 201 ? 20.500 -1.767 -5.657 1.00 94.19 201 VAL A C 1
ATOM 1595 O O . VAL A 1 201 ? 20.557 -0.651 -6.161 1.00 94.19 201 VAL A O 1
ATOM 1598 N N . ILE A 1 202 ? 19.359 -2.229 -5.147 1.00 93.69 202 ILE A N 1
ATOM 1599 C CA . ILE A 1 202 ? 18.112 -1.455 -5.188 1.00 93.69 202 ILE A CA 1
ATOM 1600 C C . ILE A 1 202 ? 18.199 -0.162 -4.371 1.00 93.69 202 ILE A C 1
ATOM 1602 O O . ILE A 1 202 ? 17.735 0.894 -4.812 1.00 93.69 202 ILE A O 1
ATOM 1606 N N . LYS A 1 203 ? 18.842 -0.199 -3.201 1.00 92.00 203 LYS A N 1
ATOM 1607 C CA . LYS A 1 203 ? 19.097 1.009 -2.400 1.00 92.00 203 LYS A CA 1
ATOM 1608 C C . LYS A 1 203 ? 20.011 1.982 -3.137 1.00 92.00 203 LYS A C 1
ATOM 1610 O O . LYS A 1 203 ? 19.818 3.194 -3.033 1.00 92.00 203 LYS A O 1
ATOM 1615 N N . GLU A 1 204 ? 21.003 1.481 -3.868 1.00 93.19 204 GLU A N 1
ATOM 1616 C CA . GLU A 1 204 ? 21.858 2.284 -4.744 1.00 93.19 204 GLU A CA 1
ATOM 1617 C C . GLU A 1 204 ? 21.082 2.889 -5.907 1.00 93.19 204 GLU A C 1
ATOM 1619 O O . GLU A 1 204 ? 21.185 4.094 -6.123 1.00 93.19 204 GLU A O 1
ATOM 1624 N N . VAL A 1 205 ? 20.242 2.111 -6.589 1.00 92.88 205 VAL A N 1
ATOM 1625 C CA . VAL A 1 205 ? 19.356 2.598 -7.656 1.00 92.88 205 VAL A CA 1
ATOM 1626 C C . VAL A 1 205 ? 18.470 3.729 -7.137 1.00 92.88 205 VAL A C 1
ATOM 1628 O O . VAL A 1 205 ? 18.406 4.787 -7.757 1.00 92.88 205 VAL A O 1
ATOM 1631 N N . GLY A 1 206 ? 17.863 3.573 -5.957 1.00 90.44 206 GLY A N 1
ATOM 1632 C CA . GLY A 1 206 ? 17.072 4.634 -5.329 1.00 90.44 206 GLY A CA 1
ATOM 1633 C C . GLY A 1 206 ? 17.889 5.889 -4.985 1.00 90.44 206 GLY A C 1
ATOM 1634 O O . GLY A 1 206 ? 17.377 7.003 -5.081 1.00 90.44 206 GLY A O 1
ATOM 1635 N N . ARG A 1 207 ? 19.166 5.747 -4.596 1.00 90.81 207 ARG A N 1
ATOM 1636 C CA . ARG A 1 207 ? 20.082 6.890 -4.389 1.00 90.81 207 ARG A CA 1
ATOM 1637 C C . ARG A 1 207 ? 20.431 7.576 -5.711 1.00 90.81 207 ARG A C 1
ATOM 1639 O O . ARG A 1 207 ? 20.367 8.799 -5.784 1.00 90.81 207 ARG A O 1
ATOM 1646 N N . SER A 1 208 ? 20.740 6.797 -6.744 1.00 91.38 208 SER A N 1
ATOM 1647 C CA . SER A 1 208 ? 21.060 7.284 -8.088 1.00 91.38 208 SER A CA 1
ATOM 1648 C C . SER A 1 208 ? 19.876 8.023 -8.714 1.00 91.38 208 SER A C 1
ATOM 1650 O O . SER A 1 208 ? 20.025 9.148 -9.179 1.00 91.38 208 SER A O 1
ATOM 1652 N N . ALA A 1 209 ? 18.668 7.464 -8.622 1.00 89.44 209 ALA A N 1
ATOM 1653 C CA . ALA A 1 209 ? 17.447 8.105 -9.099 1.00 89.44 209 ALA A CA 1
ATOM 1654 C C . ALA A 1 209 ? 17.182 9.454 -8.410 1.00 89.44 209 ALA A C 1
ATOM 1656 O O . ALA A 1 209 ? 16.875 10.435 -9.085 1.00 89.44 209 ALA A O 1
ATOM 1657 N N . ASN A 1 210 ? 17.358 9.531 -7.085 1.00 88.38 210 ASN A N 1
ATOM 1658 C CA . ASN A 1 210 ? 17.269 10.801 -6.356 1.00 88.38 210 ASN A CA 1
ATOM 1659 C C . ASN A 1 210 ? 18.320 11.817 -6.832 1.00 88.38 210 ASN A C 1
ATOM 1661 O O . ASN A 1 210 ? 18.004 12.994 -6.973 1.00 88.38 210 ASN A O 1
ATOM 1665 N N . PHE A 1 211 ? 19.554 11.374 -7.093 1.00 89.75 211 PHE A N 1
ATOM 1666 C CA . PHE A 1 211 ? 20.618 12.240 -7.604 1.00 89.75 211 PHE A CA 1
ATOM 1667 C C . PHE A 1 211 ? 20.294 12.781 -9.004 1.00 89.75 211 PHE A C 1
ATOM 1669 O O . PHE A 1 211 ? 20.387 13.986 -9.228 1.00 89.75 211 PHE A O 1
ATOM 1676 N N . ILE A 1 212 ? 19.835 11.921 -9.921 1.00 88.12 212 ILE A N 1
ATOM 1677 C CA . ILE A 1 212 ? 19.381 12.327 -11.262 1.00 88.12 212 ILE A CA 1
ATOM 1678 C C . ILE A 1 212 ? 18.235 13.343 -11.146 1.00 88.12 212 ILE A C 1
ATOM 1680 O O . ILE A 1 212 ? 18.270 14.382 -11.804 1.00 88.12 212 ILE A O 1
ATOM 1684 N N . GLY A 1 213 ? 17.271 13.080 -10.258 1.00 86.25 213 GLY A N 1
ATOM 1685 C CA . GLY A 1 213 ? 16.132 13.960 -9.986 1.00 86.25 213 GLY A CA 1
ATOM 1686 C C . GLY A 1 213 ? 16.499 15.333 -9.416 1.00 86.25 213 GLY A C 1
ATOM 1687 O O . GLY A 1 213 ? 15.692 16.256 -9.482 1.00 86.25 213 GLY A O 1
ATOM 1688 N N . GLY A 1 214 ? 17.711 15.489 -8.874 1.00 85.62 214 GLY A N 1
ATOM 1689 C CA . GLY A 1 214 ? 18.235 16.781 -8.431 1.00 85.62 214 GLY A CA 1
ATOM 1690 C C . GLY A 1 214 ? 18.717 17.675 -9.577 1.00 85.62 214 GLY A C 1
ATOM 1691 O O . GLY A 1 214 ? 18.759 18.891 -9.412 1.00 85.62 214 GLY A O 1
ATOM 1692 N N . GLY A 1 215 ? 19.077 17.091 -10.726 1.00 85.31 215 GLY A N 1
ATOM 1693 C CA . GLY A 1 215 ? 19.557 17.822 -11.905 1.00 85.31 215 GLY A CA 1
ATOM 1694 C C . GLY A 1 215 ? 18.542 17.924 -13.047 1.00 85.31 215 GLY A C 1
ATOM 1695 O O . GLY A 1 215 ? 18.634 18.841 -13.858 1.00 85.31 215 GLY A O 1
ATOM 1696 N N . VAL A 1 216 ? 17.583 16.995 -13.127 1.00 87.44 216 VAL A N 1
ATOM 1697 C CA . VAL A 1 216 ? 16.550 16.937 -14.175 1.00 87.44 216 VAL A CA 1
ATOM 1698 C C . VAL A 1 216 ? 15.226 16.478 -13.567 1.00 87.44 216 VAL A C 1
ATOM 1700 O O . VAL A 1 216 ? 15.203 15.619 -12.690 1.00 87.44 216 VAL A O 1
ATOM 1703 N N . VAL A 1 217 ? 14.103 17.000 -14.065 1.00 86.31 217 VAL A N 1
ATOM 1704 C CA . VAL A 1 217 ? 12.773 16.474 -13.725 1.00 86.31 217 VAL A CA 1
ATOM 1705 C C . VAL A 1 217 ? 12.644 15.058 -14.292 1.00 86.31 217 VAL A C 1
ATOM 1707 O O . VAL A 1 217 ? 12.624 14.879 -15.507 1.00 86.31 217 VAL A O 1
ATOM 1710 N N . LEU A 1 218 ? 12.565 14.046 -13.419 1.00 86.88 218 LEU A N 1
ATOM 1711 C CA . LEU A 1 218 ? 12.562 12.630 -13.821 1.00 86.88 218 LEU A CA 1
ATOM 1712 C C . LEU A 1 218 ? 11.444 12.284 -14.811 1.00 86.88 218 LEU A C 1
ATOM 1714 O O . LEU A 1 218 ? 11.665 11.478 -15.708 1.00 86.88 218 LEU A O 1
ATOM 1718 N N . ASP A 1 219 ? 10.285 12.933 -14.692 1.00 85.69 219 ASP A N 1
ATOM 1719 C CA . ASP A 1 219 ? 9.140 12.722 -15.585 1.00 85.69 219 ASP A CA 1
ATOM 1720 C C . ASP A 1 219 ? 9.390 13.194 -17.029 1.00 85.69 219 ASP A C 1
ATOM 1722 O O . ASP A 1 219 ? 8.637 12.835 -17.931 1.00 85.69 219 ASP A O 1
ATOM 1726 N N . CYS A 1 220 ? 10.450 13.973 -17.272 1.00 90.06 220 CYS A N 1
ATOM 1727 C CA . CYS A 1 220 ? 10.880 14.357 -18.617 1.00 90.06 220 CYS A CA 1
ATOM 1728 C C . CYS A 1 220 ? 11.792 13.316 -19.280 1.00 90.06 220 CYS A C 1
ATOM 1730 O O . CYS A 1 220 ? 12.065 13.437 -20.471 1.00 90.06 220 CYS A O 1
ATOM 1732 N N . LEU A 1 221 ? 12.291 12.329 -18.529 1.00 92.38 221 LEU A N 1
ATOM 1733 C CA . LEU A 1 221 ? 13.125 11.261 -19.067 1.00 92.38 221 LEU A CA 1
ATOM 1734 C C . LEU A 1 221 ? 12.253 10.086 -19.501 1.00 92.38 221 LEU A C 1
ATOM 1736 O O . LEU A 1 221 ? 11.339 9.651 -18.796 1.00 92.38 221 LEU A O 1
ATOM 1740 N N . THR A 1 222 ? 12.572 9.527 -20.660 1.00 94.38 222 THR A N 1
ATOM 1741 C CA . THR A 1 222 ? 11.923 8.311 -21.143 1.00 94.38 222 THR A CA 1
ATOM 1742 C C . THR A 1 222 ? 12.351 7.100 -20.315 1.00 94.38 222 THR A C 1
ATOM 1744 O O . THR A 1 222 ? 13.426 7.063 -19.705 1.00 94.38 222 THR A O 1
ATOM 1747 N N . LYS A 1 223 ? 11.513 6.058 -20.331 1.00 94.69 223 LYS A N 1
ATOM 1748 C CA . LYS A 1 223 ? 11.825 4.767 -19.705 1.00 94.69 223 LYS A CA 1
ATOM 1749 C C . LYS A 1 223 ? 13.182 4.232 -20.178 1.00 94.69 223 LYS A C 1
ATOM 1751 O O . LYS A 1 223 ? 13.980 3.799 -19.353 1.00 94.69 223 LYS A O 1
ATOM 1756 N N . ASP A 1 224 ? 13.460 4.294 -21.480 1.00 95.75 224 ASP A N 1
ATOM 1757 C CA . ASP A 1 224 ? 14.682 3.729 -22.061 1.00 95.75 224 ASP A CA 1
ATOM 1758 C C . ASP A 1 224 ? 15.935 4.524 -21.667 1.00 95.75 224 ASP A C 1
ATOM 1760 O O . ASP A 1 224 ? 16.969 3.930 -21.354 1.00 95.75 224 ASP A O 1
ATOM 1764 N N . GLU A 1 225 ? 15.852 5.856 -21.581 1.00 95.25 225 GLU A N 1
ATOM 1765 C CA . GLU A 1 225 ? 16.949 6.680 -21.055 1.00 95.25 225 GLU A CA 1
ATOM 1766 C C . GLU A 1 225 ? 17.267 6.341 -19.597 1.00 95.25 225 GLU A C 1
ATOM 1768 O O . GLU A 1 225 ? 18.435 6.175 -19.238 1.00 95.25 225 GLU A O 1
ATOM 1773 N N . LEU A 1 226 ? 16.239 6.215 -18.753 1.00 94.94 226 LEU A N 1
ATOM 1774 C CA . LEU A 1 226 ? 16.396 5.843 -17.345 1.00 94.94 226 LEU A CA 1
ATOM 1775 C C . LEU A 1 226 ? 16.983 4.439 -17.211 1.00 94.94 226 LEU A C 1
ATOM 1777 O O . LEU A 1 226 ? 17.933 4.228 -16.456 1.00 94.94 226 LEU A O 1
ATOM 1781 N N . LYS A 1 227 ? 16.474 3.493 -18.000 1.00 95.19 227 LYS A N 1
ATOM 1782 C CA . LYS A 1 227 ? 16.961 2.117 -18.047 1.00 95.19 227 LYS A CA 1
ATOM 1783 C C . LYS A 1 227 ? 18.439 2.065 -18.418 1.00 95.19 227 LYS A C 1
ATOM 1785 O O . LYS A 1 227 ? 19.217 1.435 -17.708 1.00 95.19 227 LYS A O 1
ATOM 1790 N N . ASN A 1 228 ? 18.852 2.786 -19.460 1.00 94.94 228 ASN A N 1
ATOM 1791 C CA . ASN A 1 228 ? 20.249 2.856 -19.892 1.00 94.94 228 ASN A CA 1
ATOM 1792 C C . ASN A 1 228 ? 21.168 3.448 -18.815 1.00 94.94 228 ASN A C 1
ATOM 1794 O O . ASN A 1 228 ? 22.255 2.917 -18.583 1.00 94.94 228 ASN A O 1
ATOM 1798 N N . ARG A 1 229 ? 20.725 4.502 -18.118 1.00 93.81 229 ARG A N 1
ATOM 1799 C CA . ARG A 1 229 ? 21.487 5.132 -17.025 1.00 93.81 229 ARG A CA 1
ATOM 1800 C C . ARG A 1 229 ? 21.671 4.207 -15.821 1.00 93.81 229 ARG A C 1
ATOM 1802 O O . ARG A 1 229 ? 22.718 4.246 -15.184 1.00 93.81 229 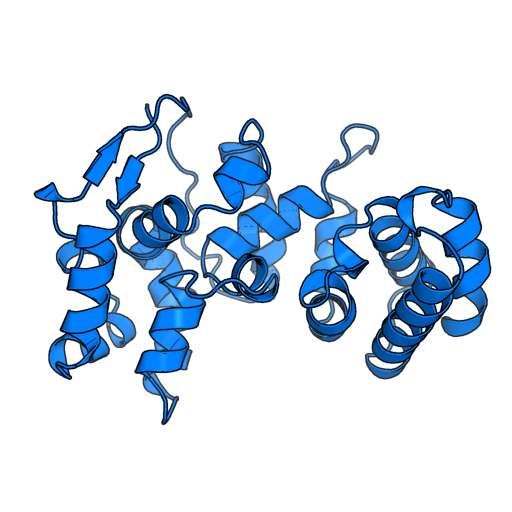ARG A O 1
ATOM 1809 N N . LEU A 1 230 ? 20.666 3.391 -15.504 1.00 94.19 230 LEU A N 1
ATOM 1810 C CA . LEU A 1 230 ? 20.658 2.544 -14.306 1.00 94.19 230 LEU A CA 1
ATOM 1811 C C . LEU A 1 230 ? 21.221 1.137 -14.549 1.00 94.19 230 LEU A C 1
ATOM 1813 O O . LEU A 1 230 ? 21.690 0.504 -13.606 1.00 94.19 230 LEU A O 1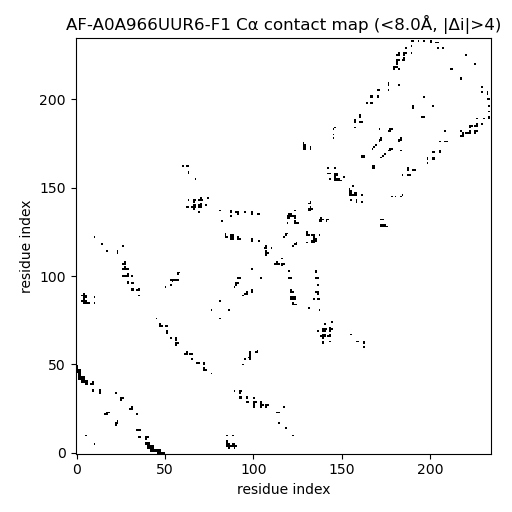
ATOM 1817 N N . ARG A 1 231 ? 21.229 0.648 -15.797 1.00 94.94 231 ARG A N 1
ATOM 1818 C CA . ARG A 1 231 ? 21.606 -0.735 -16.153 1.00 94.94 231 ARG A CA 1
ATOM 1819 C C . ARG A 1 231 ? 22.965 -1.169 -15.609 1.00 94.94 231 ARG A C 1
ATOM 1821 O O . ARG A 1 231 ? 23.119 -2.322 -15.224 1.00 94.94 231 ARG A O 1
ATOM 1828 N N . ALA A 1 232 ? 23.953 -0.274 -15.582 1.00 93.38 232 ALA A N 1
ATOM 1829 C CA . ALA A 1 232 ? 25.300 -0.599 -15.107 1.00 93.38 232 ALA A CA 1
ATOM 1830 C C . ALA A 1 232 ? 25.335 -1.030 -13.631 1.00 93.38 232 ALA A C 1
ATOM 1832 O O . ALA A 1 232 ? 26.233 -1.766 -13.247 1.00 93.38 232 ALA A O 1
ATOM 1833 N N . MET A 1 233 ? 24.348 -0.618 -12.831 1.00 93.25 233 MET A N 1
ATOM 1834 C CA . MET A 1 233 ? 24.253 -0.942 -11.404 1.00 93.25 233 MET A CA 1
ATOM 1835 C C . MET A 1 233 ? 23.766 -2.376 -11.150 1.00 93.25 233 MET A C 1
ATOM 1837 O O . MET A 1 233 ? 23.913 -2.880 -10.045 1.00 93.25 233 MET A O 1
ATOM 1841 N N . PHE A 1 234 ? 23.175 -3.024 -12.160 1.00 91.38 234 PHE A N 1
ATOM 1842 C CA . PHE A 1 234 ? 22.635 -4.385 -12.073 1.00 91.38 234 PHE A CA 1
ATOM 1843 C C . PHE A 1 234 ? 23.645 -5.472 -12.478 1.00 91.38 234 PHE A C 1
ATOM 1845 O O . PHE A 1 234 ? 23.313 -6.651 -12.394 1.00 91.38 234 PHE A O 1
ATOM 1852 N N . LYS A 1 235 ? 24.842 -5.081 -12.940 1.00 80.38 235 LYS A N 1
ATOM 1853 C CA . LYS A 1 235 ? 25.931 -5.991 -13.320 1.00 80.38 235 LYS A CA 1
ATOM 1854 C C . LYS A 1 235 ? 26.798 -6.335 -12.107 1.00 80.38 235 LYS A C 1
ATOM 1856 O O . LYS A 1 235 ? 26.552 -7.397 -11.503 1.00 80.38 235 LYS A O 1
#

Mean predicted aligned error: 3.58 Å

Foldseek 3Di:
DFQKFFAPVQLVVLLVCVVDPVSLVCLLVLVQQVSGDPVRMDTDPDDFDQQDDCPPLQDLLSLLVLLCRLCVGCVVDDVVNLLDLRRLLCCCRHVCSVSLSSNCSVVLVPDPCNSVSCCQARRLDDDAQVSCCRHVRSVSNVLLVLQADPVDPPRNPLSCLCSVDVLSCVLQRSDPNVSLSLLVVLVSVLCVVLVHADSVLSNVLSVVSVVVCVVDPSNPDGSVRNNVVSNVSRD

pLDDT: mean 94.59, std 4.39, range [73.06, 98.62]

Radius of gyration: 18.53 Å; Cα contacts (8 Å, |Δi|>4): 331; chains: 1; bounding box: 49×35×49 Å

Solvent-accessible surface area (backbone atoms only — not comparable to full-atom values): 12570 Å² total; per-residue (Å²): 88,57,47,57,26,40,37,73,65,41,50,53,50,48,59,59,45,54,78,38,66,74,53,48,49,24,46,48,73,38,61,32,55,81,65,56,60,71,90,26,57,43,72,49,92,51,74,34,75,83,82,77,86,53,81,87,49,52,48,80,88,29,46,45,60,48,7,49,47,47,20,61,65,49,58,87,60,50,72,73,66,72,65,43,35,38,39,36,25,37,37,26,32,48,83,39,13,66,43,36,20,67,53,42,7,64,61,31,65,76,39,96,54,34,67,61,47,45,40,39,35,37,41,30,57,79,87,61,63,40,30,48,67,46,11,60,49,40,18,26,30,47,50,29,57,73,37,52,39,87,91,42,98,54,35,52,68,49,33,57,56,50,66,70,40,68,43,49,41,56,39,29,51,51,33,81,67,36,71,32,53,40,52,42,52,25,52,45,52,49,33,58,75,63,75,50,78,57,58,67,48,39,45,47,49,36,51,50,52,53,54,52,47,74,78,41,67,61,83,78,48,52,35,66,60,47,30,63,73,48,51,74,70,74,112

Sequence (235 aa):
MNVEFLTRSGIAEMEKALANAKTVEQYETGKLKGLVPRQAIRSSRFETNEPPNLNGLISPKDDAEASRLIHGWLRRMDPSSAADGRLWTLLSHHTFADYSAGRWGGSVAESSKKQNVILTRFFMRGDSIERLFRNSIGRLWWFGHVCFDENRADPYELLPVLLSLQDIQSALLERRIGMCRPLLTAVLELVQEFGGVKGEVIKEVGRSANFIGGGVVLDCLTKDELKNRLRAMFK

Secondary structure (DSSP, 8-state):
-EEEEE-HHHHHHHHHHTTSHHHHHHHHHT--GGGS-GGGEEEEEEE--PPPP-TT--SGGGHHHHHHHHHHHTTT--HHHHT-HHHHHHIII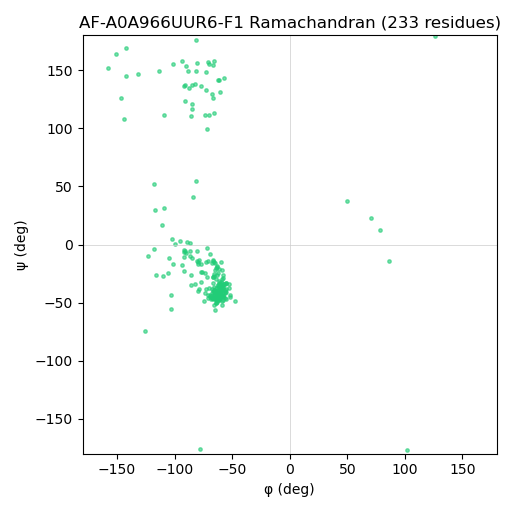IITHHHHHHHHHHHHHH-TTHHHHHHHHHS--SSSTHHHHHSTTHHHHHHHHHH--TTSSSTTTTHHHHHS-HHHIIIIISSGGGG-HHHHHHHHHHHHHTT---HHHHHHHHHHHHHHHHHS-GGGS-HHHHHHHHGGGG-